Protein AF-A0A935Y513-F1 (afdb_monomer_lite)

Secondary structure (DSSP, 8-state):
-EEETTEEEE-GGGT-SS----EEEEE-GGGSPPPPTTEEE-BGGG-EEEEESTT-EEEEEEEEEEEB-GGGSPTT--GGG-EEEEEETTTTEEEEPEEEEEETTTTEEEEEEEE-SEEEEEEE-------------------PPPPTTTT--PPPPPEE-TTS-EEEEEE--PPPPGGG-----EEEEETT--EETTEESEE----EEEE--TT------SSB----EEETTEEEEEE--SSS---EE-TT-EEETTEEE-PPPBPPPSEEEEEESS-SS--EEEEE-SSTTS-EEEEE-TTS-EEEESTT--TTSTTEEEETTEEEEEEEEEEE-TTS-EEEEEEEEEE--SGGGTT-EEEEEEEEEEE-------

Sequence (378 aa):
MIEYAGVRLQDPENAVIEDLEVNIAAIQGSEIAPMNMGMMNVTTKKMAYRFQPDGTHFNKEVVIRIPYDPTLIPKGFKESEVQSFYFDLMAKEWRMVQIDSIDQANNLVIARTNHFTDYINGIIQVPEAPEITAYVPTMMKDIKAADPMAGVNMMAPPQVSQKGDANLNYDFRIPKGRNGFTPPLSMQYSSDGGSGWLGLGWSIPIRTITLDTRWGAPVFSADKETEIYTLDGEQLVLKGSTANTDVPYMPNRHRENSTYNTELLGRLSGITEFNTRKLGNFSSITRFGDSPTNYSWLVIETNGTKHIFGEGGNSNDPDVLGSSKGISTWALSRSLDVYGNTIDYTYELVNDTVGNFAGGKNLYISSIAIIVVTTMLM

Foldseek 3Di:
DDDDPRKDKPDVVVFDPDDDDKDKDKADDPRDQDADPQKDFQFVVSIKIFIPPAWDFTPFKIKMKTAGHPVSDDPPDDLQQKFKWFQDPVVSYTDTFAWPDADPVRRITIGIDGGTGIMTIIHRDDPPPPDPPPPPPPDPPDPDDDDPCVPVQDKDAWDADPVGKTKTKGFDPDDQFPPRPDDRWIKMFIPPADQDPVGGRIDTDFWKKFWDCPPHDFPFDLFFDRTWIDTSNFTKWWQDDDDDDSWTDDQCWTADPNDIDNDTDTFDAAKTWIDGPDDDFPWTKIWGGGGQQQIKIWIQTPQRKIWIWQVRRGQPGLQFPHDPSHTGMTTTAWIAHPQGKMKGWGWHWDADCDDPRHRPIDIGTDDIDTGDDDPPPD

pLDDT: mean 84.21, std 13.16, range [35.5, 98.19]

Structure (mmCIF, N/CA/C/O backbone):
data_AF-A0A935Y513-F1
#
_entry.id   AF-A0A935Y513-F1
#
loop_
_atom_site.group_PDB
_atom_site.id
_atom_site.type_symbol
_atom_site.label_atom_id
_atom_site.label_alt_id
_atom_site.label_comp_id
_atom_site.label_asym_id
_atom_site.label_entity_id
_atom_site.label_seq_id
_atom_site.pdbx_PDB_ins_code
_atom_site.Cartn_x
_atom_site.Cartn_y
_atom_site.Cartn_z
_atom_site.occupancy
_atom_site.B_iso_or_equiv
_atom_site.auth_seq_id
_atom_site.auth_comp_id
_atom_site.auth_asym_id
_atom_site.auth_atom_id
_atom_site.pdbx_PDB_model_num
ATOM 1 N N . MET A 1 1 ? -41.991 24.465 61.239 1.00 64.94 1 MET A N 1
ATOM 2 C CA . MET A 1 1 ? -41.074 23.481 60.610 1.00 64.94 1 MET A CA 1
ATOM 3 C C . MET A 1 1 ? -41.923 22.476 59.855 1.00 64.94 1 MET A C 1
ATOM 5 O O . MET A 1 1 ? -42.860 21.958 60.447 1.00 64.94 1 MET A O 1
ATOM 9 N N . ILE A 1 2 ? -41.630 22.245 58.576 1.00 76.88 2 ILE A N 1
ATOM 10 C CA . ILE A 1 2 ? -42.359 21.296 57.718 1.00 76.88 2 ILE A CA 1
ATOM 11 C C . ILE A 1 2 ? -41.440 20.099 57.470 1.00 76.88 2 ILE A C 1
ATOM 13 O O . ILE A 1 2 ? -40.270 20.296 57.143 1.00 76.88 2 ILE A O 1
ATOM 17 N N . GLU A 1 3 ? -41.936 18.875 57.660 1.00 81.69 3 GLU A N 1
ATOM 18 C CA . GLU A 1 3 ? -41.156 17.642 57.503 1.00 81.69 3 GLU A CA 1
ATOM 19 C C . GLU A 1 3 ? -41.910 16.620 56.646 1.00 81.69 3 GLU A C 1
ATOM 21 O O . GLU A 1 3 ? -43.078 16.327 56.897 1.00 81.69 3 GLU A O 1
ATOM 26 N N . TYR A 1 4 ? -41.226 16.055 55.649 1.00 80.38 4 TYR A N 1
ATOM 27 C CA . TYR A 1 4 ? -41.751 14.984 54.804 1.00 80.38 4 TYR A CA 1
ATOM 28 C C . TYR A 1 4 ? -40.635 14.012 54.418 1.00 80.38 4 TYR A C 1
ATOM 30 O O . TYR A 1 4 ? -39.612 14.412 53.868 1.00 80.38 4 TYR A O 1
ATOM 38 N N . ALA A 1 5 ? -40.823 12.720 54.707 1.00 74.69 5 ALA A N 1
ATOM 39 C CA . ALA A 1 5 ? -39.887 11.646 54.352 1.00 74.69 5 ALA A CA 1
ATOM 40 C C . ALA A 1 5 ? -38.407 11.929 54.720 1.00 74.69 5 ALA A C 1
ATOM 42 O O . ALA A 1 5 ? -37.499 11.568 53.970 1.00 74.69 5 ALA A O 1
ATOM 43 N N . GLY A 1 6 ? -38.175 12.572 55.873 1.00 75.81 6 GLY A N 1
ATOM 44 C CA . GLY A 1 6 ? -36.846 12.931 56.389 1.00 75.81 6 GLY A CA 1
ATOM 45 C C . GLY A 1 6 ? -36.284 14.260 55.872 1.00 75.81 6 GLY A C 1
ATOM 46 O O . GLY A 1 6 ? -35.268 14.724 56.385 1.00 75.81 6 GLY A O 1
ATOM 47 N N . VAL A 1 7 ? -36.945 14.898 54.901 1.00 83.69 7 VAL A N 1
ATOM 48 C CA . VAL A 1 7 ? -36.630 16.263 54.463 1.00 83.69 7 VAL A CA 1
ATOM 49 C C . VAL A 1 7 ? -37.292 17.261 55.389 1.00 83.69 7 VAL A C 1
ATOM 51 O O . VAL A 1 7 ? -38.472 17.114 55.705 1.00 83.69 7 VAL A O 1
ATOM 54 N N . ARG A 1 8 ? -36.550 18.289 55.802 1.00 86.38 8 ARG A N 1
ATOM 55 C CA . ARG A 1 8 ? -37.057 19.338 56.693 1.00 86.38 8 ARG A CA 1
ATOM 56 C C . ARG A 1 8 ? -36.865 20.712 56.084 1.00 86.38 8 ARG A C 1
ATOM 58 O O . ARG A 1 8 ? -35.774 21.029 55.621 1.00 86.38 8 ARG A O 1
ATOM 65 N N . LEU A 1 9 ? -37.901 21.534 56.171 1.00 83.94 9 LEU A N 1
ATOM 66 C CA . LEU A 1 9 ? -37.862 22.962 55.894 1.00 83.94 9 LEU A CA 1
ATOM 67 C C . LEU A 1 9 ? -38.040 23.730 57.206 1.00 83.94 9 LEU A C 1
ATOM 69 O O . LEU A 1 9 ? -39.040 23.564 57.920 1.00 83.94 9 LEU A O 1
ATOM 73 N N . GLN A 1 10 ? -37.058 24.565 57.529 1.00 82.31 10 GLN A N 1
ATOM 74 C CA . GLN A 1 10 ? -37.033 25.358 58.749 1.00 82.31 10 GLN A CA 1
ATOM 75 C C . GLN A 1 10 ? -37.328 26.838 58.453 1.00 82.31 10 GLN A 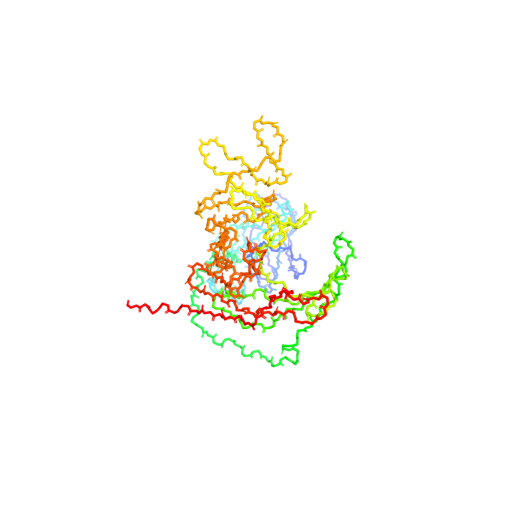C 1
ATOM 77 O O . GLN A 1 10 ? -36.801 27.407 57.502 1.00 82.31 10 GLN A O 1
ATOM 82 N N . ASP A 1 11 ? -38.177 27.427 59.301 1.00 67.12 11 ASP A N 1
ATOM 83 C CA . ASP A 1 11 ? -38.560 28.846 59.349 1.00 67.12 11 ASP A CA 1
ATOM 84 C C . ASP A 1 11 ? -39.092 29.492 58.045 1.00 67.12 11 ASP A C 1
ATOM 86 O O . ASP A 1 11 ? -38.713 30.624 57.740 1.00 67.12 11 ASP A O 1
ATOM 90 N N . PRO A 1 12 ? -40.018 28.854 57.289 1.00 61.88 12 PRO A N 1
ATOM 91 C CA . PRO A 1 12 ? -40.575 29.473 56.082 1.00 61.88 12 PRO A CA 1
ATOM 92 C C . PRO A 1 12 ? -41.419 30.725 56.376 1.00 61.88 12 PRO A C 1
ATOM 94 O O . PRO A 1 12 ? -41.413 31.663 55.589 1.00 61.88 12 PRO A O 1
ATOM 97 N N . GLU A 1 13 ? -42.092 30.790 57.530 1.00 61.12 13 GLU A N 1
ATOM 98 C CA . GLU A 1 13 ? -43.036 31.864 57.900 1.00 61.12 13 GLU A CA 1
ATOM 99 C C . GLU A 1 13 ? -42.401 33.265 57.941 1.00 61.12 13 GLU A C 1
ATOM 101 O O . GLU A 1 13 ? -43.071 34.261 57.700 1.00 61.12 13 GLU A O 1
ATOM 106 N N . ASN A 1 14 ? -41.092 33.359 58.198 1.00 63.31 14 ASN A N 1
ATOM 107 C CA . ASN A 1 14 ? -40.369 34.636 58.244 1.00 63.31 14 ASN A CA 1
ATOM 108 C C . ASN A 1 14 ? -39.794 35.070 56.883 1.00 63.31 14 ASN A C 1
ATOM 110 O O . ASN A 1 14 ? -39.180 36.142 56.796 1.00 63.31 14 ASN A O 1
ATOM 114 N N . ALA A 1 15 ? -39.931 34.224 55.859 1.00 61.72 15 ALA A N 1
ATOM 115 C CA . ALA A 1 15 ? -39.321 34.375 54.542 1.00 61.72 15 ALA A CA 1
ATOM 116 C C . ALA A 1 15 ? -40.336 34.720 53.433 1.00 61.72 15 ALA A C 1
ATOM 118 O O . ALA A 1 15 ? -39.929 35.238 52.388 1.00 61.72 15 ALA A O 1
ATOM 119 N N . VAL A 1 16 ? -41.634 34.490 53.672 1.00 62.59 16 VAL A N 1
ATOM 120 C CA . VAL A 1 16 ? -42.738 34.801 52.746 1.00 62.59 16 VAL A CA 1
ATOM 121 C C . VAL A 1 16 ? -43.490 36.060 53.196 1.00 62.59 16 VAL A C 1
ATOM 123 O O . VAL A 1 16 ? -43.588 36.336 54.387 1.00 62.59 16 VAL A O 1
ATOM 126 N N . ILE A 1 17 ? -43.983 36.854 52.240 1.00 60.47 17 ILE A N 1
ATOM 127 C CA . ILE A 1 17 ? -44.703 38.121 52.491 1.00 60.47 17 ILE A CA 1
ATOM 128 C C . ILE A 1 17 ? -46.232 37.906 52.547 1.00 60.47 17 ILE A C 1
ATOM 130 O O . ILE A 1 17 ? -46.952 38.753 53.068 1.00 60.47 17 ILE A O 1
ATOM 134 N N . GLU A 1 18 ? -46.722 36.767 52.048 1.00 67.62 18 GLU A N 1
ATOM 135 C CA . GLU A 1 18 ? -48.141 36.399 51.953 1.00 67.62 18 GLU A CA 1
ATOM 136 C C . GLU A 1 18 ? -48.368 34.978 52.499 1.00 67.62 18 GLU A C 1
ATOM 138 O O . GLU A 1 18 ? -47.426 34.180 52.555 1.00 67.62 18 GLU A O 1
ATOM 143 N N . ASP A 1 19 ? -49.609 34.660 52.887 1.00 68.31 19 ASP A N 1
ATOM 144 C CA . ASP A 1 19 ? -50.001 33.321 53.346 1.00 68.31 19 ASP A CA 1
ATOM 145 C C . ASP A 1 19 ? -49.788 32.296 52.219 1.00 68.31 19 ASP A C 1
ATOM 147 O O . ASP A 1 19 ? -50.480 32.313 51.200 1.00 68.31 19 ASP A O 1
ATOM 151 N N . LEU A 1 20 ? -48.819 31.396 52.405 1.00 71.75 20 LEU A N 1
ATOM 152 C CA . LEU A 1 20 ? -48.417 30.402 51.412 1.00 71.75 20 LEU A CA 1
ATOM 153 C C . LEU A 1 20 ? -48.542 28.989 51.983 1.00 71.75 20 LEU A C 1
ATOM 155 O O . LEU A 1 20 ? -47.894 28.650 52.975 1.00 71.75 20 LEU A O 1
ATOM 159 N N . GLU A 1 21 ? -49.339 28.144 51.331 1.00 75.88 21 GLU A N 1
ATOM 160 C CA . GLU A 1 21 ? -49.402 26.718 51.652 1.00 75.88 21 GLU A CA 1
ATOM 161 C C . GLU A 1 21 ? -48.184 26.006 51.052 1.00 75.88 21 GLU A C 1
ATOM 163 O O . GLU A 1 21 ? -48.045 25.890 49.834 1.00 75.88 21 GLU A O 1
ATOM 168 N N . VAL A 1 22 ? -47.276 25.555 51.918 1.00 80.06 22 VAL A N 1
ATOM 169 C CA . VAL A 1 22 ? -46.023 24.911 51.511 1.00 80.06 22 VAL A CA 1
ATOM 170 C C . VAL A 1 22 ? -46.153 23.396 51.596 1.00 80.06 22 VAL A C 1
ATOM 172 O O . VAL A 1 22 ? -46.496 22.854 52.648 1.00 80.06 22 VAL A O 1
ATOM 175 N N . ASN A 1 23 ? -45.807 22.705 50.509 1.00 82.62 23 ASN A N 1
ATOM 176 C CA . ASN A 1 23 ? -45.829 21.245 50.433 1.00 82.62 23 ASN A CA 1
ATOM 177 C C . ASN A 1 23 ? -44.484 20.686 49.942 1.00 82.62 23 ASN A C 1
ATOM 179 O O . ASN A 1 23 ? -43.785 21.327 49.159 1.00 82.62 23 ASN A O 1
ATOM 183 N N . ILE A 1 24 ? -44.127 19.481 50.393 1.00 85.44 24 ILE A N 1
ATOM 184 C CA . ILE A 1 24 ? -42.924 18.757 49.967 1.00 85.44 24 ILE A CA 1
ATOM 185 C C . ILE A 1 24 ? -43.362 17.424 49.360 1.00 85.44 24 ILE A C 1
ATOM 187 O O . ILE A 1 24 ? -43.974 16.601 50.037 1.00 85.44 24 ILE A O 1
ATOM 191 N N . ALA A 1 25 ? -43.011 17.187 48.098 1.00 87.00 25 ALA A N 1
ATOM 192 C CA . ALA A 1 25 ? -43.294 15.940 47.392 1.00 87.00 25 ALA A CA 1
ATOM 193 C C . ALA A 1 25 ? -41.998 15.185 47.064 1.00 87.00 25 ALA A C 1
ATOM 195 O O . ALA A 1 25 ? -40.988 15.790 46.713 1.00 87.00 25 ALA A O 1
ATOM 196 N N . ALA A 1 26 ? -42.021 13.853 47.159 1.00 87.38 26 ALA A N 1
ATOM 197 C CA . ALA A 1 26 ? -40.907 13.008 46.725 1.00 87.38 26 ALA A CA 1
ATOM 198 C C . ALA A 1 26 ? -41.109 12.568 45.270 1.00 87.38 26 ALA A C 1
ATOM 200 O O . ALA A 1 26 ? -42.164 12.041 44.925 1.00 87.38 26 ALA A O 1
ATOM 201 N N . ILE A 1 27 ? -40.073 12.737 44.456 1.00 88.06 27 ILE A N 1
ATOM 202 C CA . ILE A 1 27 ? -40.011 12.397 43.033 1.00 88.06 27 ILE A CA 1
ATOM 203 C C . ILE A 1 27 ? -39.094 11.186 42.859 1.00 88.06 27 ILE A C 1
ATOM 205 O O . ILE A 1 27 ? -38.021 11.116 43.466 1.00 88.06 27 ILE A O 1
ATOM 209 N N . GLN A 1 28 ? -39.501 10.223 42.030 1.00 85.25 28 GLN A N 1
ATOM 210 C CA . GLN A 1 28 ? -38.769 8.969 41.839 1.00 85.25 28 GLN A CA 1
ATOM 211 C C . GLN A 1 28 ? -38.579 8.625 40.360 1.00 85.25 28 GLN A C 1
ATOM 213 O O . GLN A 1 28 ? -39.393 8.966 39.505 1.00 85.25 28 GLN A O 1
ATOM 218 N N . GLY A 1 29 ? -37.516 7.873 40.068 1.00 80.00 29 GLY A N 1
ATOM 219 C CA . GLY A 1 29 ? -37.320 7.246 38.761 1.00 80.00 29 GLY A CA 1
ATOM 220 C C . GLY A 1 29 ? -37.289 8.248 37.604 1.00 80.00 29 GLY A C 1
ATOM 221 O O . GLY A 1 29 ? -36.503 9.191 37.616 1.00 80.00 29 GLY A O 1
ATOM 222 N N . SER A 1 30 ? -38.133 8.019 36.595 1.00 78.31 30 SER A N 1
ATOM 223 C CA . SER A 1 30 ? -38.188 8.799 35.350 1.00 78.31 30 SER A CA 1
ATOM 224 C C . SER A 1 30 ? -38.732 10.221 35.502 1.00 78.31 30 SER A C 1
ATOM 226 O O . SER A 1 30 ? -38.676 10.984 34.544 1.00 78.31 30 SER A O 1
ATOM 228 N N . GLU A 1 31 ? -39.280 10.575 36.666 1.00 83.06 31 GLU A N 1
ATOM 229 C CA . GLU A 1 31 ? -39.779 11.927 36.940 1.00 83.06 31 GLU A CA 1
ATOM 230 C C . GLU A 1 31 ? -38.668 12.883 37.406 1.00 83.06 31 GLU A C 1
ATOM 232 O O . GLU A 1 31 ? -38.861 14.098 37.410 1.00 83.06 31 GLU A O 1
ATOM 237 N N . ILE A 1 32 ? -37.496 12.354 37.778 1.00 86.81 32 ILE A N 1
ATOM 238 C CA . ILE A 1 32 ? -36.325 13.161 38.132 1.00 86.81 32 ILE A CA 1
ATOM 239 C C . ILE A 1 32 ? -35.699 13.703 36.844 1.00 86.81 32 ILE A C 1
ATOM 241 O O . ILE A 1 32 ? -35.407 12.943 35.918 1.00 86.81 32 ILE A O 1
ATOM 245 N N . ALA A 1 33 ? -35.456 15.015 36.791 1.00 86.31 33 ALA A N 1
ATOM 246 C CA . ALA A 1 33 ? -34.802 15.637 35.647 1.00 86.31 33 ALA A CA 1
ATOM 247 C C . ALA A 1 33 ? -33.407 15.023 35.379 1.00 86.31 33 ALA A C 1
ATOM 249 O O . ALA A 1 33 ? -32.693 14.699 36.337 1.00 86.31 33 ALA A O 1
ATOM 250 N N . PRO A 1 34 ? -32.981 14.882 34.105 1.00 86.56 34 PRO A N 1
ATOM 251 C CA . PRO A 1 34 ? -31.678 14.315 33.760 1.00 86.56 34 PRO A CA 1
ATOM 252 C C . PRO A 1 34 ? -30.528 14.983 34.524 1.00 86.56 34 PRO A C 1
ATOM 254 O O . PRO A 1 34 ? -30.456 16.207 34.605 1.00 86.56 34 PRO A O 1
ATOM 257 N N . MET A 1 35 ? -29.637 14.176 35.099 1.00 85.69 35 MET A N 1
ATOM 258 C CA . MET A 1 35 ? -28.492 14.670 35.870 1.00 85.69 35 MET A CA 1
ATOM 259 C C . MET A 1 35 ? -27.398 15.210 34.945 1.00 85.69 35 MET A C 1
ATOM 261 O O . MET A 1 35 ? -27.226 14.723 33.824 1.00 85.69 35 MET A O 1
ATOM 265 N N . ASN A 1 36 ? -26.627 16.185 35.430 1.00 82.38 36 ASN A N 1
ATOM 266 C CA . ASN A 1 36 ? -25.473 16.706 34.699 1.00 82.38 36 ASN A CA 1
ATOM 267 C C . ASN A 1 36 ? -24.405 15.609 34.513 1.00 82.38 36 ASN A C 1
ATOM 269 O O . ASN A 1 36 ? -24.317 14.657 35.292 1.00 82.38 36 ASN A O 1
ATOM 273 N N . MET A 1 37 ? -23.559 15.741 33.488 1.00 77.50 37 MET A N 1
ATOM 274 C CA . MET A 1 37 ? -22.495 14.769 33.214 1.00 77.50 37 MET A CA 1
ATOM 275 C C . MET A 1 37 ? -21.549 14.631 34.419 1.00 77.50 37 MET A C 1
ATOM 277 O O . MET A 1 37 ? -21.062 15.628 34.944 1.00 77.50 37 MET A O 1
ATOM 281 N N . GLY A 1 38 ? -21.303 13.393 34.861 1.00 80.81 38 GLY A N 1
ATOM 282 C CA . GLY A 1 38 ? -20.466 13.100 36.033 1.00 80.81 38 GLY A CA 1
ATOM 283 C C . GLY A 1 38 ? -21.170 13.268 37.385 1.00 80.81 38 GLY A C 1
ATOM 284 O O . GLY A 1 38 ? -20.582 12.956 38.415 1.00 80.81 38 GLY A O 1
ATOM 285 N N . MET A 1 39 ? -22.427 13.716 37.415 1.00 87.31 39 MET A N 1
ATOM 286 C CA . MET A 1 39 ? -23.196 13.843 38.649 1.00 87.31 39 MET A CA 1
ATOM 287 C C . MET A 1 39 ? -23.876 12.518 39.019 1.00 87.31 39 MET A C 1
ATOM 289 O O . MET A 1 39 ? -24.580 11.919 38.207 1.00 87.31 39 MET A O 1
ATOM 293 N N . MET A 1 40 ? -23.715 12.081 40.268 1.00 87.38 40 MET A N 1
ATOM 294 C CA . MET A 1 40 ? -24.418 10.923 40.829 1.00 87.38 40 MET A CA 1
ATOM 295 C C . MET A 1 40 ? -25.322 11.336 41.986 1.00 87.38 40 MET A C 1
ATOM 297 O O . MET A 1 40 ? -24.852 11.961 42.932 1.00 87.38 40 MET A O 1
ATOM 301 N N . ASN A 1 41 ? -26.603 10.957 41.934 1.00 90.38 41 ASN A N 1
ATOM 302 C CA . ASN A 1 41 ? -27.563 11.197 43.015 1.00 90.38 41 ASN A CA 1
ATOM 303 C C . ASN A 1 41 ? -27.343 10.220 44.181 1.00 90.38 41 ASN A C 1
ATOM 305 O O . ASN A 1 41 ? -27.486 9.004 44.022 1.00 90.38 41 ASN A O 1
ATOM 309 N N . VAL A 1 42 ? -27.044 10.785 45.349 1.00 91.56 42 VAL A N 1
ATOM 310 C CA . VAL A 1 42 ? -26.830 10.081 46.623 1.00 91.56 42 VAL A CA 1
ATOM 311 C C . VAL A 1 42 ? -27.926 10.388 47.649 1.00 91.56 42 VAL A C 1
ATOM 313 O O . VAL A 1 42 ? -27.817 10.012 48.812 1.00 91.56 42 VAL A O 1
ATOM 316 N N . THR A 1 43 ? -28.999 11.068 47.242 1.00 91.12 43 THR A N 1
ATOM 317 C CA . THR A 1 43 ? -30.200 11.276 48.065 1.00 91.12 43 THR A CA 1
ATOM 318 C C . THR A 1 43 ? -30.773 9.931 48.504 1.00 91.12 43 THR A C 1
ATOM 320 O O . THR A 1 43 ? -30.753 8.958 47.743 1.00 91.12 43 THR A O 1
ATOM 323 N N . THR A 1 44 ? -31.319 9.864 49.719 1.00 87.56 44 THR A N 1
ATOM 324 C CA . THR A 1 44 ? -31.919 8.630 50.250 1.00 87.56 44 THR A CA 1
ATOM 325 C C . THR A 1 44 ? -32.934 8.033 49.270 1.00 87.56 44 THR A C 1
ATOM 327 O O . THR A 1 44 ? -33.788 8.737 48.731 1.00 87.56 44 THR A O 1
ATOM 330 N N . LYS A 1 45 ? -32.822 6.720 49.008 1.00 82.44 45 LYS A N 1
ATOM 331 C CA . LYS A 1 45 ? -33.622 5.977 48.009 1.00 82.44 45 LYS A CA 1
ATOM 332 C C . LYS A 1 45 ? -33.514 6.500 46.560 1.00 82.44 45 LYS A C 1
ATOM 334 O O . LYS A 1 45 ? -34.373 6.179 45.742 1.00 82.44 45 LYS A O 1
ATOM 339 N N . LYS A 1 46 ? -32.472 7.275 46.225 1.00 82.38 46 LYS A N 1
ATOM 340 C CA . LYS A 1 46 ? -32.265 7.913 44.906 1.00 82.38 46 LYS A CA 1
ATOM 341 C C . LYS A 1 46 ? -33.432 8.803 44.458 1.00 82.38 46 LYS A C 1
ATOM 343 O O . LYS A 1 46 ? -33.714 8.898 43.265 1.00 82.38 46 LYS A O 1
ATOM 348 N N . MET A 1 47 ? -34.124 9.428 45.408 1.00 87.00 47 MET A N 1
ATOM 349 C CA . MET A 1 47 ? -35.245 10.328 45.121 1.00 87.00 47 MET A CA 1
ATOM 350 C C . MET A 1 47 ? -34.763 11.756 44.838 1.00 87.00 47 MET A C 1
ATOM 352 O O . MET A 1 47 ? -33.595 12.082 45.053 1.00 87.00 47 MET A O 1
ATOM 356 N N . ALA A 1 48 ? -35.674 12.597 44.361 1.00 89.44 48 ALA A N 1
ATOM 357 C CA . ALA A 1 48 ? -35.577 14.051 44.434 1.00 89.44 48 ALA A CA 1
ATOM 358 C C . ALA A 1 48 ? -36.750 14.596 45.252 1.00 89.44 48 ALA A C 1
ATOM 360 O O . ALA A 1 48 ? -37.756 13.906 45.422 1.00 89.44 48 ALA A O 1
ATOM 361 N N . TYR A 1 49 ? -36.631 15.813 45.770 1.00 90.00 49 TYR A N 1
ATOM 362 C CA . TYR A 1 49 ? -37.689 16.429 46.568 1.00 90.00 49 TYR A CA 1
ATOM 363 C C . TYR A 1 49 ? -38.107 17.764 45.973 1.00 90.00 49 TYR A C 1
ATOM 365 O O . TYR A 1 49 ? -37.278 18.659 45.830 1.00 90.00 49 TYR A O 1
ATOM 373 N N . ARG A 1 50 ? -39.394 17.884 45.648 1.00 89.81 50 ARG A N 1
ATOM 374 C CA . ARG A 1 50 ? -40.012 19.104 45.132 1.00 89.81 50 ARG A CA 1
ATOM 375 C C . ARG A 1 50 ? -40.623 19.894 46.265 1.00 89.81 50 ARG A C 1
ATOM 377 O O . ARG A 1 50 ? -41.487 19.377 46.974 1.00 89.81 50 ARG A O 1
ATOM 384 N N . PHE A 1 51 ? -40.197 21.139 46.403 1.00 87.81 51 PHE A N 1
ATOM 385 C CA . PHE A 1 51 ? -40.818 22.098 47.305 1.00 87.81 51 PHE A CA 1
ATOM 386 C C . PHE A 1 51 ? -41.826 22.919 46.509 1.00 87.81 51 PHE A C 1
ATOM 388 O O . PHE A 1 51 ? -41.487 23.450 45.459 1.00 87.81 51 PHE A O 1
ATOM 395 N N . GLN A 1 52 ? -43.059 23.006 46.998 1.00 83.31 52 GLN A N 1
ATOM 396 C CA . GLN A 1 52 ? -44.165 23.683 46.327 1.00 83.31 52 GLN A CA 1
ATOM 397 C C . GLN A 1 52 ? -44.675 24.871 47.153 1.00 83.31 52 GLN A C 1
ATOM 399 O O . GLN A 1 52 ? -44.629 24.804 48.386 1.00 83.31 52 GLN A O 1
ATOM 404 N N . PRO A 1 53 ? -45.208 25.920 46.495 1.00 80.75 53 PRO A N 1
ATOM 405 C CA . PRO A 1 53 ? -45.384 26.044 45.043 1.00 80.75 53 PRO A CA 1
ATOM 406 C C . PRO A 1 53 ? -44.083 26.386 44.292 1.00 80.75 53 PRO A C 1
ATOM 408 O O . PRO A 1 53 ? -43.268 27.192 44.748 1.00 80.75 53 PRO A O 1
ATOM 411 N N . ASP A 1 54 ? -43.894 25.742 43.138 1.00 68.19 54 ASP A N 1
ATOM 412 C CA . ASP A 1 54 ? -42.698 25.874 42.297 1.00 68.19 54 ASP A CA 1
ATOM 413 C C . ASP A 1 54 ? -42.482 27.333 41.852 1.00 68.19 54 ASP A C 1
ATOM 415 O O . ASP A 1 54 ? -43.429 28.026 41.476 1.00 68.19 54 ASP A O 1
ATOM 419 N N . GLY A 1 55 ? -41.234 27.810 41.865 1.00 64.50 55 GLY A N 1
ATOM 420 C CA . GLY A 1 55 ? -40.888 29.171 41.429 1.00 64.50 55 GLY A CA 1
ATOM 421 C C . GLY A 1 55 ? -41.148 30.266 42.468 1.00 64.50 55 GLY A C 1
ATOM 422 O O . GLY A 1 55 ? -40.950 31.446 42.177 1.00 64.50 55 GLY A O 1
ATOM 423 N N . THR A 1 56 ? -41.552 29.902 43.688 1.00 76.62 56 THR A N 1
ATOM 424 C CA . THR A 1 56 ? -41.594 30.849 44.808 1.00 76.62 56 THR A CA 1
ATOM 425 C C . THR A 1 56 ? -40.184 31.341 45.122 1.00 76.62 56 THR A C 1
ATOM 427 O O . THR A 1 56 ? -39.283 30.521 45.284 1.00 76.62 56 THR A O 1
ATOM 430 N N . HIS A 1 57 ? -40.001 32.658 45.249 1.00 77.94 57 HIS A N 1
ATOM 431 C CA . HIS A 1 57 ? -38.756 33.282 45.701 1.00 77.94 57 HIS A CA 1
ATOM 432 C C . HIS A 1 57 ? -38.961 34.022 47.028 1.00 77.94 57 HIS A C 1
ATOM 434 O O . HIS A 1 57 ? -39.939 34.745 47.210 1.00 77.94 57 HIS A O 1
ATOM 440 N N . PHE A 1 58 ? -38.007 33.866 47.939 1.00 79.75 58 PHE A N 1
ATOM 441 C CA . PHE A 1 58 ? -37.999 34.459 49.269 1.00 79.75 58 PHE A CA 1
ATOM 442 C C . PHE A 1 58 ? -36.983 35.594 49.364 1.00 79.75 58 PHE A C 1
ATOM 444 O O . PHE A 1 58 ? -35.872 35.508 48.841 1.00 79.75 58 PHE A O 1
ATOM 451 N N . ASN A 1 59 ? -37.331 36.633 50.124 1.00 74.88 59 ASN A N 1
ATOM 452 C CA . ASN A 1 59 ? -36.404 37.726 50.442 1.00 74.88 59 ASN A CA 1
ATOM 453 C C . ASN A 1 59 ? -35.397 37.350 51.540 1.00 74.88 59 ASN A C 1
ATOM 455 O O . ASN A 1 59 ? -34.400 38.045 51.727 1.00 74.88 59 ASN A O 1
ATOM 459 N N . LYS A 1 60 ? -35.662 36.269 52.283 1.00 79.31 60 LYS A N 1
ATOM 460 C CA . LYS A 1 60 ? -34.755 35.691 53.277 1.00 79.31 60 LYS A CA 1
ATOM 461 C C . LYS A 1 60 ? -34.518 34.226 52.953 1.00 79.31 60 LYS A C 1
ATOM 463 O O . LYS A 1 60 ? -35.444 33.520 52.570 1.00 79.31 60 LYS A O 1
ATOM 468 N N . GLU A 1 61 ? -33.282 33.781 53.124 1.00 83.00 61 GLU A N 1
ATOM 469 C CA . GLU A 1 61 ? -32.930 32.378 52.934 1.00 83.00 61 GLU A CA 1
ATOM 470 C C . GLU A 1 61 ? -33.603 31.505 53.996 1.00 83.00 61 GLU A C 1
ATOM 472 O O . GLU A 1 61 ? -33.604 31.830 55.185 1.00 83.00 61 GLU A O 1
ATOM 477 N N . VAL A 1 62 ? -34.147 30.380 53.551 1.00 85.50 62 VAL A N 1
ATOM 478 C CA . VAL A 1 62 ? -34.679 29.308 54.388 1.00 85.50 62 VAL A CA 1
ATOM 479 C C . VAL A 1 62 ? -33.688 28.153 54.421 1.00 85.50 62 VAL A C 1
ATOM 481 O O . VAL A 1 62 ? -32.920 27.931 53.479 1.00 85.50 62 VAL A O 1
ATOM 484 N N . VAL A 1 63 ? -33.698 27.406 55.522 1.00 87.44 63 VAL A N 1
ATOM 485 C CA . VAL A 1 63 ? -32.821 26.247 55.694 1.00 87.44 63 VAL A CA 1
ATOM 486 C C . VAL A 1 63 ? -33.586 24.985 55.317 1.00 87.44 63 VAL A C 1
ATOM 488 O O . VAL A 1 63 ? -34.625 24.678 55.909 1.00 87.44 63 VAL A O 1
ATOM 491 N N . ILE A 1 64 ? -33.039 24.234 54.366 1.00 90.12 64 ILE A N 1
ATOM 492 C CA . ILE A 1 64 ? -33.511 22.903 53.992 1.00 90.12 64 ILE A CA 1
ATOM 493 C C . ILE A 1 64 ? -32.536 21.843 54.493 1.00 90.12 64 ILE A C 1
ATOM 495 O O . ILE A 1 64 ? -31.320 22.031 54.491 1.00 90.12 64 ILE A O 1
ATOM 499 N N . ARG A 1 65 ? -33.076 20.711 54.935 1.00 92.00 65 ARG A N 1
ATOM 500 C CA . ARG A 1 65 ? -32.308 19.536 55.346 1.00 92.00 65 ARG A CA 1
ATOM 501 C C . ARG A 1 65 ? -32.741 18.370 54.482 1.00 92.00 65 ARG A C 1
ATOM 503 O O . ARG A 1 65 ? -33.916 18.017 54.522 1.00 92.00 65 ARG A O 1
ATOM 510 N N . ILE A 1 66 ? -31.823 17.796 53.713 1.00 92.00 66 ILE A N 1
ATOM 511 C CA . ILE A 1 66 ? -32.117 16.715 52.764 1.00 92.00 66 ILE A CA 1
ATOM 512 C C . ILE A 1 66 ? -31.311 15.471 53.153 1.00 92.00 66 ILE A C 1
ATOM 514 O O . ILE A 1 66 ? -30.089 15.574 53.290 1.00 92.00 66 ILE A O 1
ATOM 518 N N . PRO A 1 67 ? -31.946 14.295 53.308 1.00 92.69 67 PRO A N 1
ATOM 519 C CA . PRO A 1 67 ? -31.249 13.075 53.685 1.00 92.69 67 PRO A CA 1
ATOM 520 C C . PRO A 1 67 ? -30.446 12.489 52.518 1.00 92.69 67 PRO A C 1
ATOM 522 O O . PRO A 1 67 ? -30.940 12.364 51.393 1.00 92.69 67 PRO A O 1
ATOM 525 N N . TYR A 1 68 ? -29.212 12.072 52.789 1.00 92.44 68 TYR A N 1
ATOM 526 C CA . TYR A 1 68 ? -28.374 11.304 51.863 1.00 92.44 68 TYR A CA 1
ATOM 527 C C . TYR A 1 68 ? -28.179 9.871 52.368 1.00 92.44 68 TYR A C 1
ATOM 529 O O . TYR A 1 68 ? -28.375 9.583 53.544 1.00 92.44 68 TYR A O 1
ATOM 537 N N . ASP A 1 69 ? -27.830 8.962 51.463 1.00 91.88 69 ASP A N 1
ATOM 538 C CA . ASP A 1 69 ? -27.529 7.569 51.785 1.00 91.88 69 ASP A CA 1
ATOM 539 C C . ASP A 1 69 ? -26.022 7.317 51.612 1.00 91.88 69 ASP A C 1
ATOM 541 O O . ASP A 1 69 ? -25.530 7.339 50.477 1.00 91.88 69 ASP A O 1
ATOM 545 N N . PRO A 1 70 ? -25.276 7.058 52.703 1.00 87.94 70 PRO A N 1
ATOM 546 C CA . PRO A 1 70 ? -23.842 6.785 52.636 1.00 87.94 70 PRO A CA 1
ATOM 547 C C . PRO A 1 70 ? -23.482 5.588 51.747 1.00 87.94 70 PRO A C 1
ATOM 549 O O . PRO A 1 70 ? -22.389 5.543 51.188 1.00 87.94 70 PRO A O 1
ATOM 552 N N . THR A 1 71 ? -24.392 4.624 51.562 1.00 87.88 71 THR A N 1
ATOM 553 C CA . THR A 1 71 ? -24.145 3.445 50.712 1.00 87.88 71 THR A CA 1
ATOM 554 C C . THR A 1 71 ? -24.159 3.768 49.218 1.00 87.88 71 THR A C 1
ATOM 556 O O . THR A 1 71 ? -23.641 2.991 48.414 1.00 87.88 71 THR A O 1
ATOM 559 N N . LEU A 1 72 ? -24.730 4.917 48.839 1.00 87.75 72 LEU A N 1
ATOM 560 C CA . LEU A 1 72 ? -24.763 5.408 47.463 1.00 87.75 72 LEU A CA 1
ATOM 561 C C . LEU A 1 72 ? -23.535 6.251 47.104 1.00 87.75 72 LEU A C 1
ATOM 563 O O . LEU A 1 72 ? -23.357 6.581 45.931 1.00 87.75 72 LEU A O 1
ATOM 567 N N . ILE A 1 73 ? -22.690 6.587 48.083 1.00 86.31 73 ILE A N 1
ATOM 568 C CA . ILE A 1 73 ? -21.458 7.338 47.856 1.00 86.31 73 ILE A CA 1
ATOM 569 C C . ILE A 1 73 ? -20.449 6.434 47.125 1.00 86.31 73 ILE A C 1
ATOM 571 O O . ILE A 1 73 ? -20.125 5.345 47.610 1.00 86.31 73 ILE A O 1
ATOM 575 N N . PRO A 1 74 ? -19.941 6.844 45.949 1.00 83.31 74 PRO A N 1
ATOM 576 C CA . PRO A 1 74 ? -18.987 6.047 45.188 1.00 83.31 74 PRO A CA 1
ATOM 577 C C . PRO A 1 74 ? -17.671 5.840 45.946 1.00 83.31 74 PRO A C 1
ATOM 579 O O . PRO A 1 74 ? -17.211 6.708 46.689 1.00 83.31 74 PRO A O 1
ATOM 582 N N . LYS A 1 75 ? -17.012 4.698 45.707 1.00 77.38 75 LYS A N 1
ATOM 583 C CA . LYS A 1 75 ? -15.683 4.421 46.273 1.00 77.38 75 LYS A CA 1
ATOM 5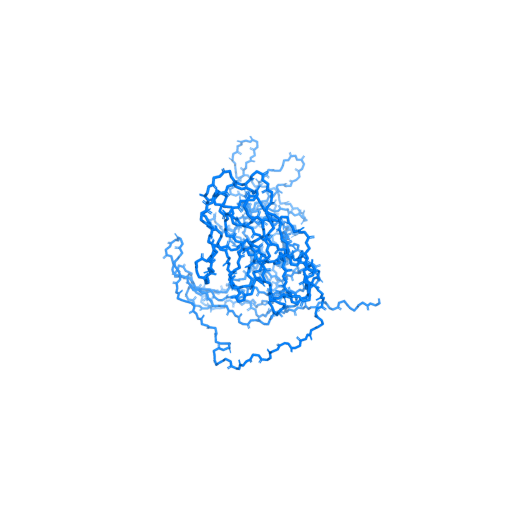84 C C . LYS A 1 75 ? -14.691 5.495 45.815 1.00 77.38 75 LYS A C 1
ATOM 586 O O . LYS A 1 75 ? -14.550 5.708 44.617 1.00 77.38 75 LYS A O 1
ATOM 591 N N . GLY A 1 76 ? -14.004 6.122 46.766 1.00 79.56 76 GLY A N 1
ATOM 592 C CA . GLY A 1 76 ? -13.059 7.217 46.514 1.00 79.56 76 GLY A CA 1
ATOM 593 C C . GLY A 1 76 ? -13.538 8.573 47.031 1.00 79.56 76 GLY A C 1
ATOM 594 O O . GLY A 1 76 ? -12.700 9.431 47.282 1.00 79.56 76 GLY A O 1
ATOM 595 N N . PHE A 1 77 ? -14.842 8.727 47.287 1.00 82.62 77 PHE A N 1
ATOM 596 C CA . PHE A 1 77 ? -15.418 9.954 47.833 1.00 82.62 77 PHE A CA 1
ATOM 597 C C . PHE A 1 77 ? -15.741 9.827 49.322 1.00 82.62 77 PHE A C 1
ATOM 599 O O . PHE A 1 77 ? -16.054 8.744 49.825 1.00 82.62 77 PHE A O 1
ATOM 606 N N . LYS A 1 78 ? -15.662 10.948 50.039 1.00 87.00 78 LYS A N 1
ATOM 607 C CA . LYS A 1 78 ? -16.024 11.060 51.458 1.00 87.00 78 LYS A CA 1
ATOM 608 C C . LYS A 1 78 ? -17.414 11.667 51.611 1.00 87.00 78 LYS A C 1
ATOM 610 O O . LYS A 1 78 ? -17.857 12.455 50.785 1.00 87.00 78 LYS A O 1
ATOM 615 N N . GLU A 1 79 ? -18.069 11.399 52.737 1.00 85.12 79 GLU A N 1
ATOM 616 C CA . GLU A 1 79 ? -19.356 12.031 53.075 1.00 85.12 79 GLU A CA 1
ATOM 617 C C . GLU A 1 79 ? -19.287 13.564 53.117 1.00 85.12 79 GLU A C 1
ATOM 619 O O . GLU A 1 79 ? -20.262 14.235 52.806 1.00 85.12 79 GLU A O 1
ATOM 624 N N . SER A 1 80 ? -18.119 14.133 53.434 1.00 84.81 80 SER A N 1
ATOM 625 C CA . SER A 1 80 ? -17.885 15.583 53.391 1.00 84.81 80 SER A CA 1
ATOM 626 C C . SER A 1 80 ? -17.922 16.185 51.980 1.00 84.81 80 SER A C 1
ATOM 628 O O . SER A 1 80 ? -17.921 17.404 51.845 1.00 84.81 80 SER A O 1
ATOM 630 N N . GLU A 1 81 ? -17.894 15.357 50.935 1.00 85.38 81 GLU A N 1
ATOM 631 C CA . GLU A 1 81 ? -17.885 15.782 49.530 1.00 85.38 81 GLU A CA 1
ATOM 632 C C . GLU A 1 81 ? -19.278 15.733 48.891 1.00 85.38 81 GLU A C 1
ATOM 634 O O . GLU A 1 81 ? -19.435 16.118 47.732 1.00 85.38 81 GLU A O 1
ATOM 639 N N . VAL A 1 82 ? -20.301 15.296 49.635 1.00 90.69 82 VAL A N 1
ATOM 640 C CA . VAL A 1 82 ? -21.692 15.353 49.181 1.00 90.69 82 VAL A CA 1
ATOM 641 C C . VAL A 1 82 ? -22.104 16.812 49.020 1.00 90.69 82 VAL A C 1
ATOM 643 O O . VAL A 1 82 ? -21.961 17.618 49.937 1.00 90.69 82 VAL A O 1
ATOM 646 N N . GLN A 1 83 ? -22.639 17.144 47.850 1.00 90.62 83 GLN A N 1
ATOM 647 C CA . GLN A 1 83 ? -23.178 18.461 47.551 1.00 90.62 83 GLN A CA 1
ATOM 648 C C . GLN A 1 83 ? -24.704 18.403 47.400 1.00 90.62 83 GLN A C 1
ATOM 650 O O . GLN A 1 83 ? -25.256 17.351 47.085 1.00 90.62 83 GLN A O 1
ATOM 655 N N . SER A 1 84 ? -25.398 19.524 47.590 1.00 92.19 84 SER A N 1
ATOM 656 C CA . SER A 1 84 ? -26.820 19.655 47.262 1.00 92.19 84 SER A CA 1
ATOM 657 C C . SER A 1 84 ? -26.982 20.464 45.978 1.00 92.19 84 SER A C 1
ATOM 659 O O . SER A 1 84 ? -26.229 21.404 45.712 1.00 92.19 84 SER A O 1
ATOM 661 N N . PHE A 1 85 ? -28.001 20.128 45.197 1.00 92.44 85 PHE A N 1
ATOM 662 C CA . PHE A 1 85 ? -28.317 20.758 43.924 1.00 92.44 85 PHE A CA 1
ATOM 663 C C . PHE A 1 85 ? -29.800 21.073 43.850 1.00 92.44 85 PHE A C 1
ATOM 665 O O . PHE A 1 85 ? -30.611 20.309 44.370 1.00 92.44 85 PHE A O 1
ATOM 672 N N . TYR A 1 86 ? -30.131 22.163 43.170 1.00 91.62 86 TYR A N 1
ATOM 673 C CA . TYR A 1 86 ? -31.487 22.531 42.792 1.00 91.62 86 TYR A CA 1
ATOM 674 C C . TYR A 1 86 ? -31.633 22.482 41.268 1.00 91.62 86 TYR A C 1
ATOM 676 O O . TYR A 1 86 ? -30.650 22.675 40.545 1.00 91.62 86 TYR A O 1
ATOM 684 N N . PHE A 1 87 ? -32.830 22.204 40.762 1.00 89.38 87 PHE A N 1
ATOM 685 C CA . PHE A 1 87 ? -33.082 22.186 39.323 1.00 89.38 87 PHE A CA 1
ATOM 686 C C . PHE A 1 87 ? -33.500 23.575 38.824 1.00 89.38 87 PHE A C 1
ATOM 688 O O . PHE A 1 87 ? -34.558 24.088 39.189 1.00 89.38 87 PHE A O 1
ATOM 695 N N . ASP A 1 88 ? -32.678 24.183 37.966 1.00 87.12 88 ASP A N 1
ATOM 696 C CA . ASP A 1 88 ? -32.982 25.467 37.336 1.00 87.12 88 ASP A CA 1
ATOM 697 C C . ASP A 1 88 ? -33.943 25.245 36.159 1.00 87.12 88 ASP A C 1
ATOM 699 O O . ASP A 1 88 ? -33.569 24.696 35.121 1.00 87.12 88 ASP A O 1
ATOM 703 N N . LEU A 1 89 ? -35.197 25.681 36.308 1.00 82.25 89 LEU A N 1
ATOM 704 C CA . LEU A 1 89 ? -36.246 25.494 35.299 1.00 82.25 89 LEU A CA 1
ATOM 705 C C . LEU A 1 89 ? -36.001 26.286 34.002 1.00 82.25 89 LEU A C 1
ATOM 707 O O . LEU A 1 89 ? -36.503 25.883 32.949 1.00 82.25 89 LEU A O 1
ATOM 711 N N . MET A 1 90 ? -35.246 27.391 34.048 1.00 84.00 90 MET A N 1
ATOM 712 C CA . MET A 1 90 ? -34.934 28.191 32.858 1.00 84.00 90 MET A CA 1
ATOM 713 C C . MET A 1 90 ? -33.776 27.577 32.070 1.00 84.00 90 MET A C 1
ATOM 715 O O . MET A 1 90 ? -33.867 27.440 30.849 1.00 84.00 90 MET A O 1
ATOM 719 N N . ALA A 1 91 ? -32.703 27.190 32.763 1.00 84.94 91 ALA A N 1
ATOM 720 C CA . ALA A 1 91 ? -31.524 26.581 32.148 1.00 84.94 91 ALA A CA 1
ATOM 721 C C . ALA A 1 91 ? -31.687 25.071 31.880 1.00 84.94 91 ALA A C 1
ATOM 723 O O . ALA A 1 91 ? -30.946 24.512 31.074 1.00 84.94 91 ALA A O 1
ATOM 724 N N . LYS A 1 92 ? -32.684 24.426 32.505 1.00 86.56 92 LYS A N 1
ATOM 725 C CA . LYS A 1 92 ? -32.953 22.978 32.458 1.00 86.56 92 LYS A CA 1
ATOM 726 C C . LYS A 1 92 ? -31.755 22.131 32.902 1.00 86.56 92 LYS A C 1
ATOM 728 O O . LYS A 1 92 ? -31.493 21.075 32.329 1.00 86.56 92 LYS A O 1
ATOM 733 N N . GLU A 1 93 ? -31.043 22.593 33.925 1.00 90.00 93 GLU A N 1
ATOM 734 C CA . GLU A 1 93 ? -29.844 21.947 34.466 1.00 90.00 93 GLU A CA 1
ATOM 735 C C . GLU A 1 93 ? -29.852 21.953 36.000 1.00 90.00 93 GLU A C 1
ATOM 737 O O . GLU A 1 93 ? -30.485 22.799 36.635 1.00 90.00 93 GLU A O 1
ATOM 742 N N . TRP A 1 94 ? -29.115 21.022 36.606 1.00 90.06 94 TRP A N 1
ATOM 743 C CA . TRP A 1 94 ? -28.899 21.017 38.052 1.00 90.06 94 TRP A CA 1
ATOM 744 C C . TRP A 1 94 ? -27.806 22.019 38.430 1.00 90.06 94 TRP A C 1
ATOM 746 O O . TRP A 1 94 ? -26.707 21.986 37.874 1.00 90.06 94 TRP A O 1
ATOM 756 N N . ARG A 1 95 ? -28.078 22.889 39.404 1.00 89.31 95 ARG A N 1
ATOM 757 C CA . ARG A 1 95 ? -27.136 23.888 39.920 1.00 89.31 95 ARG A CA 1
ATOM 758 C C . ARG A 1 95 ? -26.878 23.674 41.398 1.00 89.31 95 ARG A C 1
ATOM 760 O O . ARG A 1 95 ? -27.764 23.277 42.142 1.00 89.31 95 ARG A O 1
ATOM 767 N N . MET A 1 96 ? -25.645 23.919 41.821 1.00 87.88 96 MET A N 1
ATOM 768 C CA . MET A 1 96 ? -25.241 23.733 43.213 1.00 87.88 96 MET A CA 1
ATOM 769 C C . MET A 1 96 ? -25.954 24.751 44.112 1.00 87.88 96 MET A C 1
ATOM 771 O O . MET A 1 96 ? -25.997 25.939 43.788 1.00 87.88 96 MET A O 1
ATOM 775 N N . VAL A 1 97 ? -26.508 24.289 45.234 1.00 89.38 97 VAL A N 1
ATOM 776 C CA . VAL A 1 97 ? -27.028 25.164 46.294 1.00 89.38 97 VAL A CA 1
ATOM 777 C C . VAL A 1 97 ? -25.961 25.360 47.369 1.00 89.38 97 VAL A C 1
ATOM 779 O O . VAL A 1 97 ? -25.110 24.498 47.584 1.00 89.38 97 VAL A O 1
ATOM 782 N N . GLN A 1 98 ? -25.995 26.501 48.053 1.00 85.00 98 GLN A N 1
ATOM 783 C CA . GLN A 1 98 ? -25.073 26.782 49.143 1.00 85.00 98 GLN A CA 1
ATOM 784 C C . GLN A 1 98 ? -25.360 25.872 50.345 1.00 85.00 98 GLN A C 1
ATOM 786 O O . GLN A 1 98 ? -26.427 25.935 50.959 1.00 85.00 98 GLN A O 1
ATOM 791 N N . ILE A 1 99 ? -24.382 25.044 50.700 1.00 88.50 99 ILE A N 1
ATOM 792 C CA . ILE A 1 99 ? -24.443 24.150 51.859 1.00 88.50 99 ILE A CA 1
ATOM 793 C C . ILE A 1 99 ? -23.902 24.890 53.078 1.00 88.50 99 ILE A C 1
ATOM 795 O O . ILE A 1 99 ? -22.881 25.571 53.003 1.00 88.50 99 ILE A O 1
ATOM 799 N N . ASP A 1 100 ? -24.599 24.760 54.199 1.00 86.06 100 ASP A N 1
ATOM 800 C CA . ASP A 1 100 ? -24.152 25.260 55.495 1.00 86.06 100 ASP A CA 1
ATOM 801 C C . ASP A 1 100 ? -23.279 24.217 56.201 1.00 86.06 100 ASP A C 1
ATOM 803 O O . ASP A 1 100 ? -22.159 24.500 56.618 1.00 86.06 100 ASP A O 1
ATOM 807 N N . SER A 1 101 ? -23.774 22.980 56.309 1.00 87.81 101 SER A N 1
ATOM 808 C CA . SER A 1 101 ? -23.042 21.862 56.912 1.00 87.81 101 SER A CA 1
ATOM 809 C C . SER A 1 101 ? -23.641 20.505 56.528 1.00 87.81 101 SER A C 1
ATOM 811 O O . SER A 1 101 ? -24.761 20.418 56.023 1.00 87.81 101 SER A O 1
ATOM 813 N N . ILE A 1 102 ? -22.885 19.433 56.770 1.00 89.62 102 ILE A N 1
ATOM 814 C CA . ILE A 1 102 ? -23.330 18.047 56.596 1.00 89.62 102 ILE A CA 1
ATOM 815 C C . ILE A 1 102 ? -23.346 17.394 57.977 1.00 89.62 102 ILE A C 1
ATOM 817 O O . ILE A 1 102 ? -22.311 17.277 58.633 1.00 89.62 102 ILE A O 1
ATOM 821 N N . ASP A 1 103 ? -24.528 16.989 58.426 1.00 88.75 103 ASP A N 1
ATOM 822 C CA . ASP A 1 103 ? -24.726 16.250 59.666 1.00 88.75 103 ASP A CA 1
ATOM 823 C C . ASP A 1 103 ? -24.541 14.754 59.393 1.00 88.75 103 ASP A C 1
ATOM 825 O O . ASP A 1 103 ? -25.480 14.044 59.026 1.00 88.75 103 ASP A O 1
ATOM 829 N N . GLN A 1 104 ? -23.303 14.292 59.568 1.00 87.75 104 GLN A N 1
ATOM 830 C CA . GLN A 1 104 ? -22.901 12.898 59.359 1.00 87.75 104 GLN A CA 1
ATOM 831 C C . GLN A 1 104 ? -23.507 11.932 60.385 1.00 87.75 104 GLN A C 1
ATOM 833 O O . GLN A 1 104 ? -23.617 10.742 60.118 1.00 87.75 104 GLN A O 1
ATOM 838 N N . ALA A 1 105 ? -23.921 12.411 61.564 1.00 86.50 105 ALA A N 1
ATOM 839 C CA . ALA A 1 105 ? -24.540 11.543 62.566 1.00 86.50 105 ALA A CA 1
ATOM 840 C C . ALA A 1 105 ? -25.967 11.142 62.158 1.00 86.50 105 ALA A C 1
ATOM 842 O O . ALA A 1 105 ? -26.417 10.042 62.475 1.00 86.50 105 ALA A O 1
ATOM 843 N N . ASN A 1 106 ? -26.663 12.032 61.443 1.00 86.56 106 ASN A N 1
ATOM 844 C CA . ASN A 1 106 ? -28.043 11.836 60.997 1.00 86.56 106 ASN A CA 1
ATOM 845 C C . ASN A 1 106 ? -28.183 11.657 59.473 1.00 86.56 106 ASN A C 1
ATOM 847 O O . ASN A 1 106 ? -29.305 11.525 58.985 1.00 86.56 106 ASN A O 1
ATOM 851 N N . ASN A 1 107 ? -27.074 11.645 58.726 1.00 90.94 107 ASN A N 1
ATOM 852 C CA . ASN A 1 107 ? -27.022 11.593 57.261 1.00 90.94 107 ASN A CA 1
ATOM 853 C C . ASN A 1 107 ? -27.855 12.695 56.572 1.00 90.94 107 ASN A C 1
ATOM 855 O O . ASN A 1 107 ? -28.598 12.435 55.621 1.00 90.94 107 ASN A O 1
ATOM 859 N N . LEU A 1 108 ? -27.760 13.940 57.054 1.00 90.00 108 LEU A N 1
ATOM 860 C CA . LEU A 1 108 ? -28.499 15.091 56.517 1.00 90.00 108 LEU A CA 1
ATOM 861 C C . LEU A 1 108 ? -27.546 16.138 55.933 1.00 90.00 108 LEU A C 1
ATOM 863 O O . LEU A 1 108 ? -26.618 16.580 56.604 1.00 90.00 108 LEU A O 1
ATOM 867 N N . VAL A 1 109 ? -27.824 16.614 54.719 1.00 90.50 109 VAL A N 1
ATOM 868 C CA . VAL A 1 109 ? -27.184 17.819 54.170 1.00 90.50 109 VAL A CA 1
ATOM 869 C C . VAL A 1 109 ? -28.044 19.030 54.506 1.00 90.50 109 VAL A C 1
ATOM 871 O O . VAL A 1 109 ? -29.244 19.028 54.229 1.00 90.50 109 VAL A O 1
ATOM 874 N N . ILE A 1 110 ? -27.447 20.049 55.123 1.00 90.94 110 ILE A N 1
ATOM 875 C CA . ILE A 1 110 ? -28.108 21.293 55.524 1.00 90.94 110 ILE A CA 1
ATOM 876 C C . ILE A 1 110 ? -27.720 22.371 54.514 1.00 90.94 110 ILE A C 1
ATOM 878 O O . ILE A 1 110 ? -26.563 22.784 54.468 1.00 90.94 110 ILE A O 1
ATOM 882 N N . ALA A 1 111 ? -28.677 22.840 53.716 1.00 89.62 111 ALA A N 1
ATOM 883 C CA . ALA A 1 111 ? -28.463 23.854 52.687 1.00 89.62 111 ALA A CA 1
ATOM 884 C C . ALA A 1 111 ? -29.348 25.085 52.910 1.00 89.62 111 ALA A C 1
ATOM 886 O O . ALA A 1 111 ? -30.425 25.000 53.503 1.00 89.62 111 ALA A O 1
ATOM 887 N N . ARG A 1 112 ? -28.881 26.242 52.433 1.00 88.31 112 ARG A N 1
ATOM 888 C CA . ARG A 1 112 ? -29.624 27.505 52.445 1.00 88.31 112 ARG A CA 1
ATOM 889 C C . ARG A 1 112 ? -30.120 27.821 51.047 1.00 88.31 112 ARG A C 1
ATOM 891 O O . ARG A 1 112 ? -29.364 27.756 50.082 1.00 88.31 112 ARG A O 1
ATOM 898 N N . THR A 1 113 ? -31.397 28.159 50.936 1.00 87.56 113 THR A N 1
ATOM 899 C CA . THR A 1 113 ? -32.001 28.502 49.652 1.00 87.56 113 THR A CA 1
ATOM 900 C C . THR A 1 113 ? -33.014 29.627 49.795 1.00 87.56 113 THR A C 1
ATOM 902 O O . THR A 1 113 ? -33.595 29.824 50.856 1.00 87.56 113 THR A O 1
ATOM 905 N N . ASN A 1 114 ? -33.220 30.384 48.726 1.00 86.50 114 ASN A N 1
ATOM 906 C CA . ASN A 1 114 ? -34.167 31.492 48.664 1.00 86.50 114 ASN A CA 1
ATOM 907 C C . ASN A 1 114 ? -35.304 31.219 47.674 1.00 86.50 114 ASN A C 1
ATOM 909 O O . ASN A 1 114 ? -35.959 32.159 47.236 1.00 86.50 114 ASN A O 1
ATOM 913 N N . HIS A 1 115 ? -35.508 29.970 47.265 1.00 86.81 115 HIS A N 1
ATOM 914 C CA . HIS A 1 115 ? -36.561 29.627 46.324 1.00 86.81 115 HIS A CA 1
ATOM 915 C C . HIS A 1 115 ? -37.019 28.179 46.472 1.00 86.81 115 HIS A C 1
ATOM 917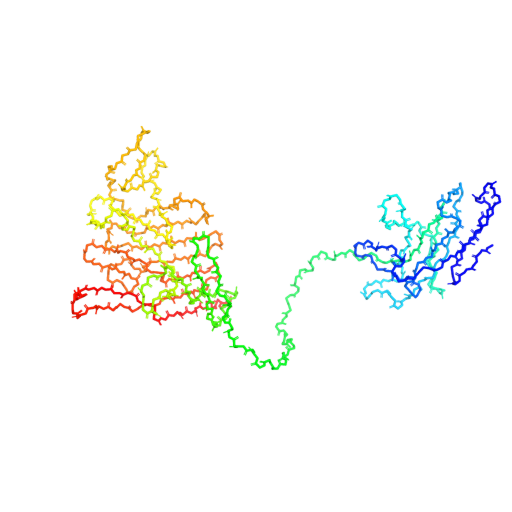 O O . HIS A 1 115 ? -36.392 27.395 47.179 1.00 86.81 115 HIS A O 1
ATOM 923 N N . PHE A 1 116 ? -38.117 27.837 45.804 1.00 87.75 116 PHE A N 1
ATOM 924 C CA . PHE A 1 116 ? -38.663 26.484 45.750 1.00 87.75 116 PHE A CA 1
ATOM 925 C C . PHE A 1 116 ? -38.570 25.898 44.340 1.00 87.75 116 PHE A C 1
ATOM 927 O O . PHE A 1 116 ? -39.077 26.476 43.378 1.00 87.75 116 PHE A O 1
ATOM 934 N N . THR A 1 117 ? -37.898 24.751 44.244 1.00 89.19 117 THR A N 1
ATOM 935 C CA . THR A 1 117 ? -37.721 23.910 43.049 1.00 89.19 117 THR A CA 1
ATOM 936 C C . THR A 1 117 ? -37.507 22.449 43.492 1.00 89.19 117 THR A C 1
ATOM 938 O O . THR A 1 117 ? -37.801 22.084 44.638 1.00 89.19 117 THR A O 1
ATOM 941 N N . ASP A 1 118 ? -36.983 21.611 42.596 1.00 90.62 118 ASP A N 1
ATOM 942 C CA . ASP A 1 118 ? -36.545 20.251 42.898 1.00 90.62 118 ASP A CA 1
ATOM 943 C C . ASP A 1 118 ? -35.128 20.254 43.463 1.00 90.62 118 ASP A C 1
ATOM 945 O O . ASP A 1 118 ? -34.241 20.872 42.878 1.00 90.62 118 ASP A O 1
ATOM 949 N N . TYR A 1 119 ? -34.895 19.506 44.543 1.00 91.56 119 TYR A N 1
ATOM 950 C CA . TYR A 1 119 ? -33.577 19.348 45.153 1.00 91.56 119 TYR A CA 1
ATOM 951 C C . TYR A 1 119 ? -33.126 17.891 45.215 1.00 91.56 119 TYR A C 1
ATOM 953 O O . TYR A 1 119 ? -33.922 16.981 45.473 1.00 91.56 119 TYR A O 1
ATOM 961 N N . ILE A 1 120 ? -31.816 17.693 45.049 1.00 93.19 120 ILE A N 1
ATOM 962 C CA . ILE A 1 120 ? -31.118 16.417 45.243 1.00 93.19 120 ILE A CA 1
ATOM 963 C C . ILE A 1 120 ? -29.772 16.623 45.931 1.00 93.19 120 ILE A C 1
ATOM 965 O O . ILE A 1 120 ? -29.114 17.643 45.752 1.00 93.19 120 ILE A O 1
ATOM 969 N N . ASN A 1 121 ? -29.324 15.608 46.658 1.00 92.81 121 ASN A N 1
ATOM 970 C CA . ASN A 1 121 ? -27.938 15.458 47.075 1.00 92.81 121 ASN A CA 1
ATOM 971 C C . ASN A 1 121 ? -27.175 14.634 46.034 1.00 92.81 121 ASN A C 1
ATOM 973 O O . ASN A 1 121 ? -27.646 13.583 45.592 1.00 92.81 121 ASN A O 1
ATOM 977 N N . GLY A 1 122 ? -25.984 15.083 45.652 1.00 90.00 122 GLY A N 1
ATOM 978 C CA . GLY A 1 122 ? -25.159 14.416 44.658 1.00 90.00 122 GLY A CA 1
ATOM 979 C C . GLY A 1 122 ? -23.665 14.631 44.847 1.00 90.00 122 GLY A C 1
ATOM 980 O O . GLY A 1 122 ? -23.226 15.505 45.588 1.00 90.00 122 GLY A O 1
ATOM 981 N N . ILE A 1 123 ? -22.881 13.822 44.145 1.00 87.88 123 ILE A N 1
ATOM 982 C CA . ILE A 1 123 ? -21.428 13.967 44.030 1.00 87.88 123 ILE A CA 1
ATOM 983 C C . ILE A 1 123 ? -21.102 14.224 42.562 1.00 87.88 123 ILE A C 1
ATOM 985 O O . ILE A 1 123 ? -21.636 13.542 41.685 1.00 87.88 123 ILE A O 1
ATOM 989 N N . ILE A 1 124 ? -20.241 15.210 42.296 1.00 81.44 124 ILE A N 1
ATOM 990 C CA . ILE A 1 124 ? -19.703 15.462 40.957 1.00 81.44 124 ILE A CA 1
ATOM 991 C C . ILE A 1 124 ? -18.397 14.688 40.836 1.00 81.44 124 ILE A C 1
ATOM 993 O O . ILE A 1 124 ? -17.376 15.075 41.399 1.00 81.44 124 ILE A O 1
ATOM 997 N N . GLN A 1 125 ? -18.425 13.607 40.070 1.00 73.19 125 GLN A N 1
ATOM 998 C CA . GLN A 1 125 ? -17.216 12.977 39.584 1.00 73.19 125 GLN A CA 1
ATOM 999 C C . GLN A 1 125 ? -16.742 13.766 38.3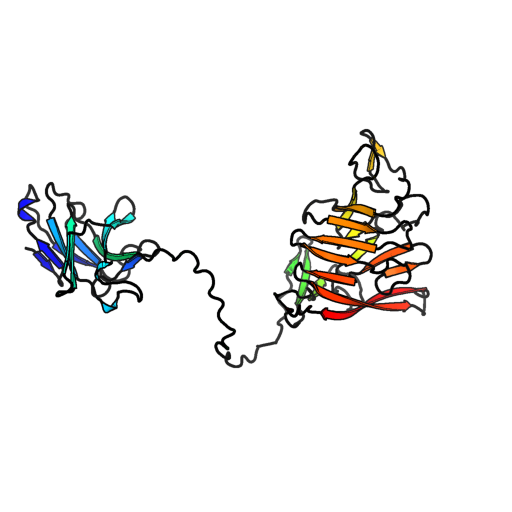67 1.00 73.19 125 GLN A C 1
ATOM 1001 O O . GLN A 1 125 ? -17.278 13.637 37.264 1.00 73.19 125 GLN A O 1
ATOM 1006 N N . VAL A 1 126 ? -15.724 14.599 38.568 1.00 68.75 126 VAL A N 1
ATOM 1007 C CA . VAL A 1 126 ? -14.917 15.064 37.439 1.00 68.75 126 VAL A CA 1
ATOM 1008 C C . VAL A 1 126 ? -14.335 13.806 36.793 1.00 68.75 126 VAL A C 1
ATOM 1010 O O . VAL A 1 126 ? -13.817 12.964 37.532 1.00 68.75 126 VAL A O 1
ATOM 1013 N N . PRO A 1 127 ? -14.429 13.621 35.463 1.00 54.84 127 PRO A N 1
ATOM 1014 C CA . PRO A 1 127 ? -13.651 12.586 34.808 1.00 54.84 127 PRO A CA 1
ATOM 1015 C C . PRO A 1 127 ? -12.206 12.836 35.216 1.00 54.84 127 PRO A C 1
ATOM 1017 O O . PRO A 1 127 ? -11.664 13.900 34.905 1.00 54.84 127 PRO A O 1
ATOM 1020 N N . GLU A 1 128 ? -11.618 11.916 35.980 1.00 50.62 128 GLU A N 1
ATOM 1021 C CA . GLU A 1 128 ? -10.182 11.944 36.205 1.00 50.62 128 GLU A CA 1
ATOM 1022 C C . GLU A 1 128 ? -9.556 12.065 34.819 1.00 50.62 128 GLU A C 1
ATOM 1024 O O . GLU A 1 128 ? -9.841 11.263 33.919 1.00 50.62 128 GLU A O 1
ATOM 1029 N N . ALA A 1 129 ? -8.791 13.146 34.613 1.00 47.41 129 ALA A N 1
ATOM 1030 C CA . ALA A 1 129 ? -7.936 13.271 33.445 1.00 47.41 129 ALA A CA 1
ATOM 1031 C C . ALA A 1 129 ? -7.219 11.929 33.293 1.00 47.41 129 ALA A C 1
ATOM 1033 O O . ALA A 1 129 ? -6.815 11.394 34.328 1.00 47.41 129 ALA A O 1
ATOM 1034 N N . PRO A 1 130 ? -7.128 11.373 32.069 1.00 39.62 130 PRO A N 1
ATOM 1035 C CA . PRO A 1 130 ? -6.751 9.985 31.855 1.00 39.62 130 PRO A CA 1
ATOM 1036 C C . PRO A 1 130 ? -5.561 9.675 32.741 1.00 39.62 130 PRO A C 1
ATOM 1038 O O . PRO A 1 130 ? -4.482 10.240 32.535 1.00 39.62 130 PRO A O 1
ATOM 1041 N N . GLU A 1 131 ? -5.794 8.857 33.773 1.00 43.41 131 GLU A N 1
ATOM 1042 C CA . GLU A 1 131 ? -4.704 8.356 34.583 1.00 43.41 131 GLU A CA 1
ATOM 1043 C C . GLU A 1 131 ? -3.706 7.809 33.581 1.00 43.41 131 GLU A C 1
ATOM 1045 O O . GLU A 1 131 ? -4.074 7.024 32.697 1.00 43.41 131 GLU A O 1
ATOM 1050 N N . ILE A 1 132 ? -2.472 8.315 33.659 1.00 42.56 132 ILE A N 1
ATOM 1051 C CA . ILE A 1 132 ? -1.329 7.777 32.933 1.00 42.56 132 ILE A CA 1
ATOM 1052 C C . ILE A 1 132 ? -1.481 6.278 33.074 1.00 42.56 132 ILE A C 1
ATOM 1054 O O . ILE A 1 132 ? -1.392 5.794 34.199 1.00 42.56 132 ILE A O 1
ATOM 1058 N N . THR A 1 133 ? -1.819 5.593 31.976 1.00 37.06 133 THR A N 1
ATOM 1059 C CA . THR A 1 133 ? -2.142 4.168 31.971 1.00 37.06 133 THR A CA 1
ATOM 1060 C C . THR A 1 133 ? -1.026 3.470 32.712 1.00 37.06 133 THR A C 1
ATOM 1062 O O . THR A 1 133 ? 0.063 3.287 32.160 1.00 37.06 133 THR A O 1
ATOM 1065 N N . ALA A 1 134 ? -1.274 3.168 33.988 1.00 39.00 134 ALA A N 1
ATOM 1066 C CA . ALA A 1 134 ? -0.338 2.461 34.819 1.00 39.00 134 ALA A CA 1
ATOM 1067 C C . ALA A 1 134 ? -0.121 1.164 34.069 1.00 39.00 134 ALA A C 1
ATOM 1069 O O . ALA A 1 134 ? -1.083 0.465 33.743 1.00 39.00 134 ALA A O 1
ATOM 1070 N N . TYR A 1 135 ? 1.127 0.941 33.676 1.00 41.19 135 TYR A N 1
ATOM 1071 C CA . TYR A 1 135 ? 1.550 -0.215 32.916 1.00 41.19 135 TYR A CA 1
ATOM 1072 C C . TYR A 1 135 ? 1.055 -1.439 33.681 1.00 41.19 135 TYR A C 1
ATOM 1074 O O . TYR A 1 135 ? 1.651 -1.819 34.685 1.00 41.19 135 TYR A O 1
ATOM 1082 N N . VAL A 1 136 ? -0.093 -1.996 33.287 1.00 40.06 136 VAL A N 1
ATOM 1083 C CA . VAL A 1 136 ? -0.606 -3.209 33.909 1.00 40.06 136 VAL A CA 1
ATOM 1084 C C . VAL A 1 136 ? 0.411 -4.263 33.498 1.00 40.06 136 VAL A C 1
ATOM 1086 O O . VAL A 1 136 ? 0.503 -4.553 32.299 1.00 40.06 136 VAL A O 1
ATOM 1089 N N . PRO A 1 137 ? 1.220 -4.803 34.432 1.00 48.09 137 PRO A N 1
ATOM 1090 C CA . PRO A 1 137 ? 2.076 -5.935 34.107 1.00 48.09 137 PRO A CA 1
ATOM 1091 C C . PRO A 1 137 ? 1.137 -6.982 33.530 1.00 48.09 137 PRO A C 1
ATOM 1093 O O . PRO A 1 137 ? 0.058 -7.139 34.091 1.00 48.09 137 PRO A O 1
ATOM 1096 N N . THR A 1 138 ? 1.480 -7.615 32.407 1.00 54.00 138 THR A N 1
ATOM 1097 C CA . THR A 1 138 ? 0.634 -8.574 31.674 1.00 54.00 138 THR A CA 1
ATOM 1098 C C . THR A 1 138 ? -0.097 -9.530 32.621 1.00 54.00 138 THR A C 1
ATOM 1100 O O . THR A 1 138 ? 0.402 -10.604 32.947 1.00 54.00 138 THR A O 1
ATOM 1103 N N . MET A 1 139 ? -1.279 -9.129 33.089 1.00 57.84 139 MET A N 1
ATOM 1104 C CA . MET A 1 139 ? -2.148 -9.956 33.901 1.00 57.84 139 MET A CA 1
ATOM 1105 C C . MET A 1 139 ? -2.957 -10.767 32.906 1.00 57.84 139 MET A C 1
ATOM 1107 O O . MET A 1 139 ? -3.579 -10.209 31.999 1.00 57.84 139 MET A O 1
ATOM 1111 N N . MET A 1 140 ? -2.921 -12.090 33.049 1.00 56.69 140 MET A N 1
ATOM 1112 C CA . MET A 1 140 ? -3.764 -12.990 32.274 1.00 56.69 140 MET A CA 1
ATOM 1113 C C . MET A 1 140 ? -5.209 -12.767 32.727 1.00 56.69 140 MET A C 1
ATOM 1115 O O . MET A 1 140 ? -5.676 -13.364 33.692 1.00 56.69 140 MET A O 1
ATOM 1119 N N . LYS A 1 141 ? -5.882 -11.811 32.091 1.00 48.81 141 LYS A N 1
ATOM 1120 C CA . LYS A 1 141 ? -7.270 -11.473 32.384 1.00 48.81 141 LYS A CA 1
ATOM 1121 C C . LYS A 1 141 ? -8.168 -12.443 31.624 1.00 48.81 141 LYS A C 1
ATOM 1123 O O . LYS A 1 141 ? -8.010 -12.571 30.414 1.00 48.81 141 LYS A O 1
ATOM 1128 N N . ASP A 1 142 ? -9.062 -13.102 32.356 1.00 51.41 142 ASP A N 1
ATOM 1129 C CA . ASP A 1 142 ? -10.224 -13.856 31.875 1.00 51.41 142 ASP A CA 1
ATOM 1130 C C . ASP A 1 142 ? -9.976 -14.712 30.622 1.00 51.41 142 ASP A C 1
ATOM 1132 O O . ASP A 1 142 ? -10.121 -14.255 29.485 1.00 51.41 142 ASP A O 1
ATOM 1136 N N . ILE A 1 143 ? -9.669 -16.001 30.820 1.00 56.38 143 ILE A N 1
ATOM 1137 C CA . ILE A 1 143 ? -9.773 -16.987 29.738 1.00 56.38 143 ILE A CA 1
ATOM 1138 C C . ILE A 1 143 ? -11.232 -16.978 29.273 1.00 56.38 143 ILE A C 1
ATOM 1140 O O . ILE A 1 143 ? -12.119 -17.490 29.956 1.00 56.38 143 ILE A O 1
ATOM 1144 N N . LYS A 1 144 ? -11.484 -16.346 28.123 1.00 59.84 144 LYS A N 1
ATOM 1145 C CA . LYS A 1 144 ? -12.805 -16.322 27.496 1.00 59.84 144 LYS A CA 1
ATOM 1146 C C . LYS A 1 144 ? -13.288 -17.759 27.298 1.00 59.84 144 LYS A C 1
ATOM 1148 O O . LYS A 1 144 ? -12.520 -18.612 26.852 1.00 59.84 144 LYS A O 1
ATOM 1153 N N . ALA A 1 145 ? -14.555 -18.011 27.625 1.00 61.94 145 ALA A N 1
ATOM 1154 C CA . ALA A 1 145 ? -15.204 -19.287 27.344 1.00 61.94 145 ALA A CA 1
ATOM 1155 C C . ALA A 1 145 ? -15.068 -19.634 25.851 1.00 61.94 145 ALA A C 1
ATOM 1157 O O . ALA A 1 145 ? -15.074 -18.739 25.002 1.00 61.94 145 ALA A O 1
ATOM 1158 N N . ALA A 1 146 ? -14.914 -20.924 25.547 1.00 60.78 146 ALA A N 1
ATOM 1159 C CA . ALA A 1 146 ? -14.755 -21.402 24.181 1.00 60.78 146 ALA A CA 1
ATOM 1160 C C . ALA A 1 146 ? -15.973 -21.005 23.335 1.00 60.78 146 ALA A C 1
ATOM 1162 O O . ALA A 1 146 ? -17.092 -21.442 23.598 1.00 60.78 146 ALA A O 1
ATOM 1163 N N . ASP A 1 147 ? -15.742 -20.168 22.330 1.00 72.06 147 ASP A N 1
ATOM 1164 C CA . ASP A 1 147 ? -16.737 -19.810 21.328 1.00 72.06 147 ASP A CA 1
ATOM 1165 C C . ASP A 1 147 ? -16.558 -20.760 20.127 1.00 72.06 147 ASP A C 1
ATOM 1167 O O . ASP A 1 147 ? -15.475 -20.792 19.539 1.00 72.06 147 ASP A O 1
ATOM 1171 N N . PRO A 1 148 ? -17.573 -21.564 19.759 1.00 68.00 148 PRO A N 1
ATOM 1172 C CA . PRO A 1 148 ? -17.490 -22.500 18.637 1.00 68.00 148 PRO A CA 1
ATOM 1173 C C . PRO A 1 148 ? -17.311 -21.807 17.276 1.00 68.00 148 PRO A C 1
ATOM 1175 O O . PRO A 1 148 ? -16.926 -22.463 16.310 1.00 68.00 148 PRO A O 1
ATOM 1178 N N . MET A 1 149 ? -17.560 -20.497 17.188 1.00 66.69 149 MET A N 1
ATOM 1179 C CA . MET A 1 149 ? -17.272 -19.675 16.011 1.00 66.69 149 MET A CA 1
ATOM 1180 C C . MET A 1 149 ? -15.917 -18.958 16.102 1.00 66.69 149 MET A C 1
ATOM 1182 O O . MET A 1 149 ? -15.491 -18.333 15.126 1.00 66.69 149 MET A O 1
ATOM 1186 N N . ALA A 1 150 ? -15.196 -19.056 17.227 1.00 63.81 150 ALA A N 1
ATOM 1187 C CA . ALA A 1 150 ? -13.886 -18.433 17.375 1.00 63.81 150 ALA A CA 1
ATOM 1188 C C . ALA A 1 150 ? -12.891 -19.012 16.364 1.00 63.81 150 ALA A C 1
ATOM 1190 O O . ALA A 1 150 ? -12.381 -20.120 16.501 1.00 63.81 150 ALA A O 1
ATOM 1191 N N . GLY A 1 151 ? -12.559 -18.202 15.362 1.00 62.28 151 GLY A N 1
ATOM 1192 C CA . GLY A 1 151 ? -11.627 -18.559 14.297 1.00 62.28 151 GLY A CA 1
ATOM 1193 C C . GLY A 1 151 ? -12.247 -19.031 12.998 1.00 62.28 151 GLY A C 1
ATOM 1194 O O . GLY A 1 151 ? -11.493 -19.312 12.071 1.00 62.28 151 GLY A O 1
ATOM 1195 N N . VAL A 1 152 ? -13.575 -19.015 12.888 1.00 69.25 152 VAL A N 1
ATOM 1196 C CA . VAL A 1 152 ? -14.241 -19.048 11.587 1.00 69.25 152 VAL A CA 1
ATOM 1197 C C . VAL A 1 152 ? -14.275 -17.624 11.033 1.00 69.25 152 VAL A C 1
ATOM 1199 O O . VAL A 1 152 ? -15.007 -16.774 11.538 1.00 69.25 152 VAL A O 1
ATOM 1202 N N . ASN A 1 153 ? -13.483 -17.349 9.993 1.00 69.50 153 ASN A N 1
ATOM 1203 C CA . ASN A 1 153 ? -13.606 -16.096 9.249 1.00 69.50 153 ASN A CA 1
ATOM 1204 C C . ASN A 1 153 ? -14.830 -16.195 8.336 1.00 69.50 153 ASN A C 1
ATOM 1206 O O . ASN A 1 153 ? -14.808 -16.880 7.314 1.00 69.50 153 ASN A O 1
ATOM 1210 N N . MET A 1 154 ? -15.916 -15.532 8.728 1.00 72.94 154 MET A N 1
ATOM 1211 C CA . MET A 1 154 ? -17.099 -15.413 7.882 1.00 72.94 154 MET A CA 1
ATOM 1212 C C . MET A 1 154 ? -16.834 -14.391 6.776 1.00 72.94 154 MET A C 1
ATOM 1214 O O . MET A 1 154 ? -16.418 -13.268 7.053 1.00 72.94 154 MET A O 1
ATOM 1218 N N . MET A 1 155 ? -17.096 -14.769 5.524 1.00 77.00 155 MET A N 1
ATOM 1219 C CA . MET A 1 155 ? -17.121 -13.809 4.422 1.00 77.00 155 MET A CA 1
ATOM 1220 C C . MET A 1 155 ? -18.365 -12.933 4.545 1.00 77.00 155 MET A C 1
ATOM 1222 O O . MET A 1 155 ? -19.484 -13.440 4.649 1.00 77.00 155 MET A O 1
ATOM 1226 N N . ALA A 1 156 ? -18.165 -11.617 4.529 1.00 81.56 156 ALA A N 1
ATOM 1227 C CA . ALA A 1 156 ? -19.261 -10.663 4.450 1.00 81.56 156 ALA A CA 1
ATOM 1228 C C . ALA A 1 156 ? -19.982 -10.782 3.090 1.00 81.56 156 ALA A C 1
ATOM 1230 O O . ALA A 1 156 ? -19.363 -11.185 2.101 1.00 81.56 156 ALA A O 1
ATOM 1231 N N . PRO A 1 157 ? -21.277 -10.422 3.008 1.00 85.56 157 PRO A N 1
ATOM 1232 C CA . PRO A 1 157 ? -21.966 -10.333 1.726 1.00 85.56 157 PRO A CA 1
ATOM 1233 C C . PRO A 1 157 ? -21.275 -9.316 0.799 1.00 85.56 157 PRO A C 1
ATOM 1235 O O . PRO A 1 157 ? -20.716 -8.325 1.286 1.00 85.56 157 PRO A O 1
ATOM 1238 N N . PRO A 1 158 ? -21.340 -9.522 -0.530 1.00 87.44 158 PRO A N 1
ATOM 1239 C CA . PRO A 1 158 ? -20.674 -8.653 -1.491 1.00 87.44 158 PRO A CA 1
ATOM 1240 C C . PRO A 1 158 ? -21.182 -7.216 -1.391 1.00 87.44 158 PRO A C 1
ATOM 1242 O O . PRO A 1 158 ? -22.381 -6.978 -1.246 1.00 87.44 158 PRO A O 1
ATOM 1245 N N . GLN A 1 159 ? -20.257 -6.263 -1.475 1.00 91.81 159 GLN A N 1
ATOM 1246 C CA . GLN A 1 159 ? -20.549 -4.830 -1.447 1.00 91.81 159 GLN A CA 1
ATOM 1247 C C . GLN A 1 159 ? -20.391 -4.232 -2.843 1.00 91.81 159 GLN A C 1
ATOM 1249 O O . GLN A 1 159 ? -19.493 -4.615 -3.593 1.00 91.81 159 GLN A O 1
ATOM 1254 N N . VAL A 1 160 ? -21.251 -3.277 -3.192 1.00 90.38 160 VAL A N 1
ATOM 1255 C CA . VAL A 1 160 ? -21.215 -2.615 -4.503 1.00 90.38 160 VAL A CA 1
ATOM 1256 C C . VAL A 1 160 ? -20.229 -1.443 -4.474 1.00 90.38 160 VAL A C 1
ATOM 1258 O O . VAL A 1 160 ? -20.239 -0.633 -3.548 1.00 90.38 160 VAL A O 1
ATOM 1261 N N . SER A 1 161 ? -19.367 -1.356 -5.487 1.00 90.38 161 SER A N 1
ATOM 1262 C CA . SER A 1 161 ? -18.410 -0.264 -5.686 1.00 90.38 161 SER A CA 1
ATOM 1263 C C . SER A 1 161 ? -19.097 0.987 -6.252 1.00 90.38 161 SER A C 1
ATOM 1265 O O . SER A 1 161 ? -20.165 0.908 -6.857 1.00 90.38 161 SER A O 1
ATOM 1267 N N . GLN A 1 162 ? -18.454 2.156 -6.157 1.00 89.62 162 GLN A N 1
ATOM 1268 C CA . GLN A 1 162 ? -18.930 3.375 -6.839 1.00 89.62 162 GLN A CA 1
ATOM 1269 C C . GLN A 1 162 ? -18.956 3.251 -8.375 1.00 89.62 162 GLN A C 1
ATOM 1271 O O . GLN A 1 162 ? -19.573 4.077 -9.042 1.00 89.62 162 GLN A O 1
ATOM 1276 N N . LYS A 1 163 ? -18.286 2.239 -8.936 1.00 90.19 163 LYS A N 1
ATOM 1277 C CA . LYS A 1 163 ? -18.282 1.914 -10.366 1.00 90.19 163 LYS A CA 1
ATOM 1278 C C . LYS A 1 163 ? -19.318 0.842 -10.741 1.00 90.19 163 LYS A C 1
ATOM 1280 O O . LYS A 1 163 ? -19.517 0.601 -11.923 1.00 90.19 163 LYS A O 1
ATOM 1285 N N . GLY A 1 164 ? -20.020 0.265 -9.759 1.00 90.44 164 GLY A N 1
ATOM 1286 C CA . GLY A 1 164 ? -21.066 -0.744 -9.962 1.00 90.44 164 GLY A CA 1
ATOM 1287 C C . GLY A 1 164 ? -20.610 -2.195 -9.783 1.00 90.44 164 GLY A C 1
ATOM 1288 O O . GLY A 1 164 ? -21.433 -3.099 -9.898 1.00 90.44 164 GLY A O 1
ATOM 1289 N N . ASP A 1 165 ? -19.338 -2.427 -9.462 1.00 92.38 165 ASP A N 1
ATOM 1290 C CA . ASP A 1 165 ? -18.768 -3.776 -9.341 1.00 92.38 165 ASP A CA 1
ATOM 1291 C C . ASP A 1 165 ? -19.081 -4.408 -7.984 1.00 92.38 165 ASP A C 1
ATOM 1293 O O . ASP A 1 165 ? -19.126 -3.719 -6.961 1.00 92.38 165 ASP A O 1
ATOM 1297 N N . ALA A 1 166 ? -19.237 -5.730 -7.954 1.00 92.75 166 ALA A N 1
ATOM 1298 C CA . ALA A 1 166 ? -19.387 -6.487 -6.717 1.00 92.75 166 ALA A CA 1
ATOM 1299 C C . ALA A 1 166 ? -18.013 -6.818 -6.120 1.00 92.75 166 ALA A C 1
ATOM 1301 O O . ALA A 1 166 ? -17.191 -7.445 -6.788 1.00 92.75 166 ALA A O 1
ATOM 1302 N N . ASN A 1 167 ? -17.793 -6.452 -4.855 1.00 93.50 167 ASN A N 1
ATOM 1303 C CA . ASN A 1 167 ? -16.547 -6.701 -4.132 1.00 93.50 167 ASN A CA 1
ATOM 1304 C C . ASN A 1 167 ? -16.744 -7.641 -2.943 1.00 93.50 167 ASN A C 1
ATOM 1306 O O . ASN A 1 167 ? -17.714 -7.504 -2.195 1.00 93.50 167 ASN A O 1
ATOM 1310 N N . LEU A 1 168 ? -15.782 -8.539 -2.728 1.00 92.00 168 LEU A N 1
ATOM 1311 C CA . LEU A 1 168 ? -15.652 -9.333 -1.503 1.00 92.00 168 LEU A CA 1
ATOM 1312 C C . LEU A 1 168 ? -14.242 -9.175 -0.941 1.00 92.00 168 LEU A C 1
ATOM 1314 O O . LEU A 1 168 ? -13.281 -9.017 -1.690 1.00 92.00 168 LEU A O 1
ATOM 1318 N N . ASN A 1 169 ? -14.122 -9.261 0.378 1.00 91.00 169 ASN A N 1
ATOM 1319 C CA . ASN A 1 169 ? -12.839 -9.278 1.066 1.00 91.00 169 ASN A CA 1
ATOM 1320 C C . ASN A 1 169 ? -12.817 -10.446 2.054 1.00 91.00 169 ASN A C 1
ATOM 1322 O O . ASN A 1 169 ? -13.747 -10.617 2.844 1.00 91.00 169 ASN A O 1
ATOM 1326 N N . TYR A 1 170 ? -11.756 -11.241 1.992 1.00 90.00 170 TYR A N 1
ATOM 1327 C CA . TYR A 1 170 ? -11.462 -12.317 2.924 1.00 90.00 170 TYR A CA 1
ATOM 1328 C C . TYR A 1 170 ? -10.123 -12.029 3.598 1.00 90.00 170 TYR A C 1
ATOM 1330 O O . TYR A 1 170 ? -9.060 -12.169 2.992 1.00 90.00 170 TYR A O 1
ATOM 1338 N N . ASP A 1 171 ? -10.172 -11.618 4.861 1.00 87.12 171 ASP A N 1
ATOM 1339 C CA . ASP A 1 171 ? -8.967 -11.335 5.634 1.00 87.12 171 ASP A CA 1
ATOM 1340 C C . ASP A 1 171 ? -8.304 -12.634 6.086 1.00 87.12 171 ASP A C 1
ATOM 1342 O O . ASP A 1 171 ? -8.962 -13.555 6.582 1.00 87.12 171 ASP A O 1
ATOM 1346 N N . PHE A 1 172 ? -6.981 -12.714 5.951 1.00 86.12 172 PHE A N 1
ATOM 1347 C CA . PHE A 1 172 ? -6.243 -13.853 6.477 1.00 86.12 172 PHE A CA 1
ATOM 1348 C C . PHE A 1 172 ? -6.047 -13.709 7.983 1.00 86.12 172 PHE A C 1
ATOM 1350 O O . PHE A 1 172 ? -5.715 -12.642 8.503 1.00 86.12 172 PHE A O 1
ATOM 1357 N N . ARG A 1 173 ? -6.199 -14.817 8.712 1.00 82.88 173 ARG A N 1
ATOM 1358 C CA . ARG A 1 173 ? -5.869 -14.852 10.135 1.00 82.88 173 ARG A CA 1
ATOM 1359 C C . ARG A 1 173 ? -4.356 -14.952 10.309 1.00 82.88 173 ARG A C 1
ATOM 1361 O O . ARG A 1 173 ? -3.802 -16.045 10.371 1.00 82.88 173 ARG A O 1
ATOM 1368 N N . ILE A 1 174 ? -3.707 -13.801 10.417 1.00 85.06 174 ILE A N 1
ATOM 1369 C CA . ILE A 1 174 ? -2.263 -13.698 10.630 1.00 85.06 174 ILE A CA 1
ATOM 1370 C C . ILE A 1 174 ? -1.996 -13.397 12.113 1.00 85.06 174 ILE A C 1
ATOM 1372 O O . ILE A 1 174 ? -2.739 -12.621 12.728 1.00 85.06 174 ILE A O 1
ATOM 1376 N N . PRO A 1 175 ? -0.965 -14.001 12.732 1.00 82.31 175 PRO A N 1
ATOM 1377 C CA . PRO A 1 175 ? -0.527 -13.610 14.064 1.00 82.31 175 PRO A CA 1
ATOM 1378 C C . PRO A 1 175 ? -0.220 -12.113 14.128 1.00 82.31 175 PRO A C 1
ATOM 1380 O O . PRO A 1 175 ? 0.427 -11.560 13.238 1.00 82.31 175 PRO A O 1
ATOM 1383 N N . LYS A 1 176 ? -0.657 -11.452 15.203 1.00 80.69 176 LYS A N 1
ATOM 1384 C CA . LYS A 1 176 ? -0.296 -10.052 15.422 1.00 80.69 176 LYS A CA 1
ATOM 1385 C C . LYS A 1 176 ? 1.206 -9.952 15.680 1.00 80.69 176 LYS A C 1
ATOM 1387 O O . LYS A 1 176 ? 1.707 -10.573 16.614 1.00 80.69 176 LYS A O 1
ATOM 1392 N N . GLY A 1 177 ? 1.906 -9.168 14.869 1.00 78.38 177 GLY A N 1
ATOM 1393 C CA . GLY A 1 177 ? 3.280 -8.771 15.132 1.00 78.38 177 GLY A CA 1
ATOM 1394 C C . GLY A 1 177 ? 3.368 -7.854 16.350 1.00 78.38 177 GLY A C 1
ATOM 1395 O O . GLY A 1 177 ? 2.361 -7.367 16.884 1.00 78.38 177 GLY A O 1
ATOM 1396 N N . ARG A 1 178 ? 4.596 -7.627 16.819 1.00 79.06 178 ARG A N 1
ATOM 1397 C CA . ARG A 1 178 ? 4.852 -6.768 17.978 1.00 79.06 178 ARG A CA 1
ATOM 1398 C C . ARG A 1 178 ? 4.365 -5.347 17.688 1.00 79.06 178 ARG A C 1
ATOM 1400 O O . ARG A 1 178 ? 4.478 -4.866 16.567 1.00 79.06 178 ARG A O 1
ATOM 1407 N N . ASN A 1 179 ? 3.770 -4.701 18.690 1.00 77.56 179 ASN A N 1
ATOM 1408 C CA . ASN A 1 179 ? 3.150 -3.374 18.567 1.00 77.56 179 ASN A CA 1
ATOM 1409 C C . ASN A 1 179 ? 2.071 -3.268 17.467 1.00 77.56 179 ASN A C 1
ATOM 1411 O O . ASN A 1 179 ? 1.740 -2.171 17.034 1.00 77.56 179 ASN A O 1
ATOM 1415 N N . GLY A 1 180 ? 1.502 -4.395 17.019 1.00 78.56 180 GLY A N 1
ATOM 1416 C CA . GLY A 1 180 ? 0.500 -4.412 15.952 1.00 78.56 180 GLY A CA 1
ATOM 1417 C C . GLY A 1 180 ? 1.073 -4.290 14.537 1.00 78.56 180 GLY A C 1
ATOM 1418 O O . GLY A 1 180 ? 0.289 -4.256 13.590 1.00 78.56 180 GLY A O 1
ATOM 1419 N N . PHE A 1 181 ? 2.403 -4.280 14.370 1.00 86.50 181 PHE A N 1
ATOM 1420 C CA . PHE A 1 181 ? 3.043 -4.235 13.055 1.00 86.50 181 PHE A CA 1
ATOM 1421 C C . PHE A 1 181 ? 2.850 -5.574 12.335 1.00 86.50 181 PHE A C 1
ATOM 1423 O O . PHE A 1 181 ? 3.522 -6.566 12.615 1.00 86.50 181 PHE A O 1
ATOM 1430 N N . THR A 1 182 ? 1.852 -5.619 11.456 1.00 87.56 182 THR A N 1
ATOM 1431 C CA . THR A 1 182 ? 1.423 -6.815 10.723 1.00 87.56 182 THR A CA 1
ATOM 1432 C C . THR A 1 182 ? 1.265 -6.502 9.245 1.00 87.56 182 THR A C 1
ATOM 1434 O O . THR A 1 182 ? 0.866 -5.386 8.910 1.00 87.56 182 THR A O 1
ATOM 1437 N N . PRO A 1 183 ? 1.550 -7.464 8.350 1.00 87.25 183 PRO A N 1
ATOM 1438 C CA . PRO A 1 183 ? 1.277 -7.282 6.934 1.00 87.25 183 PRO A CA 1
ATOM 1439 C C . PRO A 1 183 ? -0.243 -7.214 6.707 1.00 87.25 183 PRO A C 1
ATOM 1441 O O . PRO A 1 183 ? -0.960 -8.105 7.175 1.00 87.25 183 PRO A O 1
ATOM 1444 N N . PRO A 1 184 ? -0.753 -6.203 5.982 1.00 84.88 184 PRO A N 1
ATOM 1445 C CA . PRO A 1 184 ? -2.160 -6.130 5.611 1.00 84.88 184 PRO A CA 1
ATOM 1446 C C . PRO A 1 184 ? -2.431 -7.094 4.447 1.00 84.88 184 PRO A C 1
ATOM 1448 O O . PRO A 1 184 ? -2.506 -6.684 3.293 1.00 84.88 184 PRO A O 1
ATOM 1451 N N . LEU A 1 185 ? -2.517 -8.393 4.739 1.00 88.75 185 LEU A N 1
ATOM 1452 C CA . LEU A 1 185 ? -2.802 -9.419 3.737 1.00 88.75 185 LEU A CA 1
ATOM 1453 C C . LEU A 1 185 ? -4.289 -9.780 3.762 1.00 88.75 185 LEU A C 1
ATOM 1455 O O . LEU A 1 185 ? -4.806 -10.273 4.769 1.00 88.75 185 LEU A O 1
ATOM 1459 N N . SER A 1 186 ? -4.950 -9.618 2.623 1.00 91.44 186 SER A N 1
ATOM 1460 C CA . SER A 1 186 ? -6.302 -10.117 2.397 1.00 91.44 186 SER A CA 1
ATOM 1461 C C . SER A 1 186 ? -6.445 -10.645 0.973 1.00 91.44 186 SER A C 1
ATOM 1463 O O . SER A 1 186 ? -5.671 -10.301 0.079 1.00 91.44 186 SER A O 1
ATOM 1465 N N . MET A 1 187 ? -7.418 -11.523 0.769 1.00 91.75 187 MET A N 1
ATOM 1466 C CA . MET A 1 187 ? -7.839 -11.975 -0.548 1.00 91.75 187 MET A CA 1
ATOM 1467 C C . MET A 1 187 ? -9.075 -11.182 -0.959 1.00 91.75 187 MET A C 1
ATOM 1469 O O . MET A 1 187 ? -10.083 -11.168 -0.254 1.00 91.75 187 MET A O 1
ATOM 1473 N N . GLN A 1 188 ? -8.984 -10.511 -2.099 1.00 93.12 188 GLN A N 1
ATOM 1474 C CA . GLN A 1 188 ? -9.993 -9.582 -2.589 1.00 93.12 188 GLN A CA 1
ATOM 1475 C C . GLN A 1 188 ? -10.595 -10.106 -3.885 1.00 93.12 188 GLN A C 1
ATOM 1477 O O . GLN A 1 188 ? -9.878 -10.615 -4.747 1.00 93.12 188 GLN A O 1
ATOM 1482 N N . TYR A 1 189 ? -11.907 -9.955 -4.020 1.00 94.25 189 TYR A N 1
ATOM 1483 C CA . TYR A 1 189 ? -12.642 -10.226 -5.247 1.00 94.25 189 TYR A CA 1
ATOM 1484 C C . TYR A 1 189 ? -13.245 -8.936 -5.787 1.00 94.25 189 TYR A C 1
ATOM 1486 O O . TYR A 1 189 ? -13.832 -8.179 -5.015 1.00 94.25 189 TYR A O 1
ATOM 1494 N N . SER A 1 190 ? -13.178 -8.746 -7.103 1.00 94.38 190 SER A N 1
ATOM 1495 C CA . SER A 1 190 ? -13.974 -7.770 -7.849 1.00 94.38 190 SER A CA 1
ATOM 1496 C C . SER A 1 190 ? -14.558 -8.434 -9.092 1.00 94.38 190 SER A C 1
ATOM 1498 O O . SER A 1 190 ? -13.848 -9.142 -9.806 1.00 94.38 190 SER A O 1
ATOM 1500 N N . SER A 1 191 ? -15.834 -8.178 -9.393 1.00 94.25 191 SER A N 1
ATOM 1501 C CA . SER A 1 191 ? -16.471 -8.672 -10.624 1.00 94.25 191 SER A CA 1
ATOM 1502 C C . SER A 1 191 ? -15.887 -8.079 -11.912 1.00 94.25 191 SER A C 1
ATOM 1504 O O . SER A 1 191 ? -16.039 -8.687 -12.965 1.00 94.25 191 SER A O 1
ATOM 1506 N N . ASP A 1 192 ? -15.233 -6.916 -11.828 1.00 94.12 192 ASP A N 1
ATOM 1507 C CA . ASP A 1 192 ? -14.479 -6.287 -12.931 1.00 94.12 192 ASP A CA 1
ATOM 1508 C C . ASP A 1 192 ? -12.991 -6.692 -12.913 1.00 94.12 192 ASP A C 1
ATOM 1510 O O . ASP A 1 192 ? -12.182 -6.259 -13.732 1.00 94.12 192 ASP A O 1
ATOM 1514 N N . GLY A 1 193 ? -12.594 -7.533 -11.953 1.00 90.81 193 GLY A N 1
ATOM 1515 C CA . GLY A 1 193 ? -11.229 -8.023 -11.844 1.00 90.81 193 GLY A CA 1
ATOM 1516 C C . GLY A 1 193 ? -10.877 -8.992 -12.975 1.00 90.81 193 GLY A C 1
ATOM 1517 O O . GLY A 1 193 ? -11.652 -9.873 -13.347 1.00 90.81 193 GLY A O 1
ATOM 1518 N N . GLY A 1 194 ? -9.663 -8.845 -13.506 1.00 91.12 194 GLY A N 1
ATOM 1519 C CA . GLY A 1 194 ? -9.128 -9.727 -14.539 1.00 91.12 194 GLY A CA 1
ATOM 1520 C C . GLY A 1 194 ? -8.810 -11.142 -14.042 1.00 91.12 194 GLY A C 1
ATOM 1521 O O . GLY A 1 194 ? -9.036 -11.506 -12.887 1.00 91.12 194 GLY A O 1
ATOM 1522 N N . SER A 1 195 ? -8.260 -11.960 -14.941 1.00 91.06 195 SER A N 1
ATOM 1523 C CA . SER A 1 195 ? -7.746 -13.284 -14.587 1.00 91.06 195 SER A CA 1
ATOM 1524 C C . SER A 1 195 ? -6.395 -13.160 -13.889 1.00 91.06 195 SER A C 1
ATOM 1526 O O . SER A 1 195 ? -5.494 -12.501 -14.403 1.00 91.06 195 SER A O 1
ATOM 1528 N N . GLY A 1 196 ? -6.236 -13.844 -12.759 1.00 88.69 196 GLY A N 1
ATOM 1529 C CA . GLY A 1 196 ? -4.964 -13.976 -12.057 1.00 88.69 196 GLY A CA 1
ATOM 1530 C C . GLY A 1 196 ? -4.709 -15.409 -11.599 1.00 88.69 196 GLY A C 1
ATOM 1531 O O . GLY A 1 196 ? -5.497 -16.319 -11.845 1.00 88.69 196 GLY A O 1
ATOM 1532 N N . TRP A 1 197 ? -3.604 -15.603 -10.886 1.00 88.12 197 TRP A N 1
ATOM 1533 C CA . TRP A 1 197 ? -3.206 -16.887 -10.297 1.00 88.12 197 TRP A CA 1
ATOM 1534 C C . TRP A 1 197 ? -4.203 -17.481 -9.287 1.00 88.12 197 TRP A C 1
ATOM 1536 O O . TRP A 1 197 ? -4.189 -18.685 -9.054 1.00 88.12 197 TRP A O 1
ATOM 1546 N N . LEU A 1 198 ? -5.096 -16.660 -8.724 1.00 91.44 198 LEU A N 1
ATOM 1547 C CA . LEU A 1 198 ? -6.163 -17.091 -7.810 1.00 91.44 198 LEU A CA 1
ATOM 1548 C C . LEU A 1 198 ? -7.507 -17.316 -8.522 1.00 91.44 198 LEU A C 1
ATOM 1550 O O . LEU A 1 198 ? -8.500 -17.642 -7.876 1.00 91.44 198 LEU A O 1
ATOM 1554 N N . GLY A 1 199 ? -7.547 -17.146 -9.846 1.00 93.06 199 GLY A N 1
ATOM 1555 C CA . GLY A 1 199 ? -8.755 -17.226 -10.662 1.00 93.06 199 GLY A CA 1
ATOM 1556 C C . GLY A 1 199 ? -9.238 -15.865 -11.164 1.00 93.06 199 GLY A C 1
ATOM 1557 O O . GLY A 1 199 ? -8.570 -14.841 -11.022 1.00 93.06 199 GLY A O 1
ATOM 1558 N N . LEU A 1 200 ? -10.409 -15.869 -11.801 1.00 94.69 200 LEU A N 1
ATOM 1559 C CA . LEU A 1 200 ? -11.039 -14.666 -12.342 1.00 94.69 200 LEU A CA 1
ATOM 1560 C C . LEU A 1 200 ? -11.597 -13.798 -11.211 1.00 94.69 200 LEU A C 1
ATOM 1562 O O . LEU A 1 200 ? -12.346 -14.290 -10.367 1.00 94.69 200 LEU A O 1
ATOM 1566 N N . GLY A 1 201 ? -11.238 -12.516 -11.204 1.00 93.44 201 GLY A N 1
ATOM 1567 C CA . GLY A 1 201 ? -11.729 -11.539 -10.235 1.00 93.44 201 GLY A CA 1
ATOM 1568 C C . GLY A 1 201 ? -11.037 -11.580 -8.873 1.00 93.44 201 GLY A C 1
ATOM 1569 O O . GLY A 1 201 ? -11.168 -10.622 -8.116 1.00 93.44 201 GLY A O 1
ATOM 1570 N N . TRP A 1 202 ? -10.281 -12.638 -8.560 1.00 94.38 202 TRP A N 1
ATOM 1571 C CA . TRP A 1 202 ? -9.593 -12.818 -7.279 1.00 94.38 202 TRP A CA 1
ATOM 1572 C C . TRP A 1 202 ? -8.139 -12.351 -7.327 1.00 94.38 202 TRP A C 1
ATOM 1574 O O . TRP A 1 202 ? -7.382 -12.684 -8.239 1.00 94.38 202 TRP A O 1
ATOM 1584 N N . SER A 1 203 ? -7.716 -11.626 -6.295 1.00 92.94 203 SER A N 1
ATOM 1585 C CA . SER A 1 203 ? -6.337 -11.165 -6.136 1.00 92.94 203 SER A CA 1
ATOM 1586 C C . SER A 1 203 ? -5.923 -11.105 -4.665 1.00 92.94 203 SER A C 1
ATOM 1588 O O . SER A 1 203 ? -6.757 -11.017 -3.767 1.00 92.94 203 SER A O 1
ATOM 1590 N N . ILE A 1 204 ? -4.614 -11.151 -4.424 1.00 92.56 204 ILE A N 1
ATOM 1591 C CA . ILE A 1 204 ? -4.000 -10.776 -3.148 1.00 92.56 204 ILE A CA 1
ATOM 1592 C C . ILE A 1 204 ? -3.159 -9.539 -3.459 1.00 92.56 204 ILE A C 1
ATOM 1594 O O . ILE A 1 204 ? -2.101 -9.681 -4.080 1.00 92.56 204 ILE A O 1
ATOM 1598 N N . PRO A 1 205 ? -3.634 -8.329 -3.128 1.00 91.06 205 PRO A N 1
ATOM 1599 C CA . PRO A 1 205 ? -2.890 -7.122 -3.425 1.00 91.06 205 PRO A CA 1
ATOM 1600 C C . PRO A 1 205 ? -1.693 -7.023 -2.487 1.00 91.06 205 PRO A C 1
ATOM 1602 O O . PRO A 1 205 ? -1.828 -6.916 -1.270 1.00 91.06 205 PRO A O 1
ATOM 1605 N N . ILE A 1 206 ? -0.510 -7.044 -3.085 1.00 92.25 206 ILE A N 1
ATOM 1606 C CA . ILE A 1 206 ? 0.736 -6.661 -2.433 1.00 92.25 206 ILE A CA 1
ATOM 1607 C C . ILE A 1 206 ? 1.106 -5.284 -2.962 1.00 92.25 206 ILE A C 1
ATOM 1609 O O . ILE A 1 206 ? 0.843 -4.972 -4.126 1.00 92.25 206 ILE A O 1
ATOM 1613 N N . ARG A 1 207 ? 1.700 -4.449 -2.108 1.00 95.12 207 ARG A N 1
ATOM 1614 C CA . ARG A 1 207 ? 2.143 -3.129 -2.548 1.00 95.12 207 ARG A CA 1
ATOM 1615 C C . ARG A 1 207 ? 3.213 -3.277 -3.617 1.00 95.12 207 ARG A C 1
ATOM 1617 O O . ARG A 1 207 ? 4.138 -4.076 -3.466 1.00 95.12 207 ARG A O 1
ATOM 1624 N N . THR A 1 208 ? 3.104 -2.499 -4.683 1.00 96.25 208 THR A N 1
ATOM 1625 C CA . THR A 1 208 ? 4.049 -2.562 -5.803 1.00 96.25 208 THR A CA 1
ATOM 1626 C C . THR A 1 208 ? 4.236 -1.195 -6.438 1.00 96.25 208 THR A C 1
ATOM 1628 O O . THR A 1 208 ? 3.322 -0.367 -6.473 1.00 96.25 208 THR A O 1
ATOM 1631 N N . ILE A 1 209 ? 5.429 -0.979 -6.986 1.00 97.75 209 ILE A N 1
ATOM 1632 C CA . ILE A 1 209 ? 5.670 0.081 -7.959 1.00 97.75 209 ILE A CA 1
ATOM 1633 C C . ILE A 1 209 ? 5.729 -0.572 -9.335 1.00 97.75 209 ILE A C 1
ATOM 1635 O O . ILE A 1 209 ? 6.440 -1.554 -9.531 1.00 97.75 209 ILE A O 1
ATOM 1639 N N . THR A 1 210 ? 4.970 -0.054 -10.294 1.00 96.75 210 THR A N 1
ATOM 1640 C CA . THR A 1 210 ? 4.892 -0.607 -11.656 1.00 96.75 210 THR A CA 1
ATOM 1641 C C . THR A 1 210 ? 4.952 0.492 -12.703 1.00 96.75 210 THR A C 1
ATOM 1643 O O . THR A 1 210 ? 4.723 1.666 -12.406 1.00 96.75 210 THR A O 1
ATOM 1646 N N . LEU A 1 211 ? 5.253 0.119 -13.943 1.00 95.69 211 LEU A N 1
ATOM 1647 C CA . LEU A 1 211 ? 5.171 1.033 -15.076 1.00 95.69 211 LEU A CA 1
ATOM 1648 C C . LEU A 1 211 ? 3.732 1.222 -15.566 1.00 95.69 211 LEU A C 1
ATOM 1650 O O . LEU A 1 211 ? 2.971 0.269 -15.711 1.00 95.69 211 LEU A O 1
ATOM 1654 N N . ASP A 1 212 ? 3.381 2.463 -15.891 1.00 94.56 212 ASP A N 1
ATOM 1655 C CA . ASP A 1 212 ? 2.111 2.820 -16.515 1.00 94.56 212 ASP A CA 1
ATOM 1656 C C . ASP A 1 212 ? 2.170 2.574 -18.027 1.00 94.56 212 ASP A C 1
ATOM 1658 O O . ASP A 1 212 ? 2.769 3.341 -18.782 1.00 94.56 212 ASP A O 1
ATOM 1662 N N . THR A 1 213 ? 1.514 1.509 -18.480 1.00 92.19 213 THR A N 1
ATOM 1663 C CA . THR A 1 213 ? 1.491 1.098 -19.892 1.00 92.19 213 THR A CA 1
ATOM 1664 C C . THR A 1 213 ? 0.312 1.670 -20.681 1.00 92.19 213 THR A C 1
ATOM 1666 O O . THR A 1 213 ? 0.170 1.384 -21.872 1.00 92.19 213 THR A O 1
ATOM 1669 N N . ARG A 1 214 ? -0.526 2.530 -20.075 1.00 91.38 214 ARG A N 1
ATOM 1670 C CA . ARG A 1 214 ? -1.704 3.126 -20.744 1.00 91.38 214 ARG A CA 1
ATOM 1671 C C . ARG A 1 214 ? -1.348 3.967 -21.973 1.00 91.38 214 ARG A C 1
ATOM 1673 O O . ARG A 1 214 ? -2.201 4.178 -22.829 1.00 91.38 214 ARG A O 1
ATOM 1680 N N . TRP A 1 215 ? -0.109 4.451 -22.050 1.00 87.25 215 TRP A N 1
ATOM 1681 C CA . TRP A 1 215 ? 0.395 5.312 -23.127 1.00 87.25 215 TRP A CA 1
ATOM 1682 C C . TRP A 1 215 ? 1.361 4.594 -24.080 1.00 87.25 215 TRP A C 1
ATOM 1684 O O . TRP A 1 215 ? 2.004 5.242 -24.901 1.00 87.25 215 TRP A O 1
ATOM 1694 N N . GLY A 1 216 ? 1.451 3.266 -23.988 1.00 88.56 216 GLY A N 1
ATOM 1695 C CA . GLY A 1 216 ? 2.354 2.444 -24.787 1.00 88.56 216 GLY A CA 1
ATOM 1696 C C . GLY A 1 216 ? 3.377 1.694 -23.939 1.00 88.56 216 GLY A C 1
ATOM 1697 O O . GLY A 1 216 ? 3.455 1.853 -22.720 1.00 88.56 216 GLY A O 1
ATOM 1698 N N . ALA A 1 217 ? 4.156 0.842 -24.602 1.00 87.94 217 ALA A N 1
ATOM 1699 C CA . ALA A 1 217 ? 5.215 0.089 -23.946 1.00 87.94 217 ALA A CA 1
ATOM 1700 C C . ALA A 1 217 ? 6.422 0.999 -23.633 1.00 87.94 217 ALA A C 1
ATOM 1702 O O . ALA A 1 217 ? 6.809 1.805 -24.485 1.00 87.94 217 ALA A O 1
ATOM 1703 N N . PRO A 1 218 ? 7.044 0.859 -22.449 1.00 85.81 218 PRO A N 1
ATOM 1704 C CA . PRO A 1 218 ? 8.244 1.607 -22.091 1.00 85.81 218 PRO A CA 1
ATOM 1705 C C . PRO A 1 218 ? 9.409 1.235 -23.014 1.00 85.81 218 PRO A C 1
ATOM 1707 O O . PRO A 1 218 ? 9.641 0.062 -23.316 1.00 85.81 218 PRO A O 1
ATOM 1710 N N . VAL A 1 219 ? 10.151 2.248 -23.463 1.00 91.06 219 VAL A N 1
ATOM 1711 C CA . VAL A 1 219 ? 11.293 2.067 -24.374 1.00 91.06 219 VAL A CA 1
ATOM 1712 C C . VAL A 1 219 ? 12.570 1.701 -23.612 1.00 91.06 219 VAL A C 1
ATOM 1714 O O . VAL A 1 219 ? 13.429 1.030 -24.183 1.00 91.06 219 VAL A O 1
ATOM 1717 N N . PHE A 1 220 ? 12.678 2.094 -22.336 1.00 93.38 220 PHE A N 1
ATOM 1718 C CA . PHE A 1 220 ? 13.880 1.942 -21.513 1.00 93.38 220 PHE A CA 1
ATOM 1719 C C . PHE A 1 220 ? 15.113 2.604 -22.138 1.00 93.38 220 PHE A C 1
ATOM 1721 O O . PHE A 1 220 ? 16.155 1.978 -22.333 1.00 93.38 220 PHE A O 1
ATOM 1728 N N . SER A 1 221 ? 14.988 3.883 -22.501 1.00 92.81 221 SER A N 1
ATOM 1729 C CA . SER A 1 221 ? 16.101 4.630 -23.095 1.00 92.81 221 SER A CA 1
ATOM 1730 C C . SER A 1 221 ? 17.247 4.811 -22.096 1.00 92.81 221 SER A C 1
ATOM 1732 O O . SER A 1 221 ? 17.016 5.235 -20.969 1.00 92.81 221 SER A O 1
ATOM 1734 N N . ALA A 1 222 ? 18.492 4.558 -22.501 1.00 90.44 222 ALA A N 1
ATOM 1735 C CA . ALA A 1 222 ? 19.646 4.752 -21.620 1.00 90.44 222 ALA A CA 1
ATOM 1736 C C . ALA A 1 222 ? 19.817 6.227 -21.204 1.00 90.44 222 ALA A C 1
ATOM 1738 O O . ALA A 1 222 ? 20.072 6.513 -20.039 1.00 90.44 222 ALA A O 1
ATOM 1739 N N . ASP A 1 223 ? 19.584 7.162 -22.129 1.00 91.31 223 ASP A N 1
ATOM 1740 C CA . ASP A 1 223 ? 19.921 8.580 -21.935 1.00 91.31 223 ASP A CA 1
ATOM 1741 C C . ASP A 1 223 ? 18.729 9.450 -21.524 1.00 91.31 223 ASP A C 1
ATOM 1743 O O . ASP A 1 223 ? 18.898 10.583 -21.064 1.00 91.31 223 ASP A O 1
ATOM 1747 N N . LYS A 1 224 ? 17.506 8.959 -21.743 1.00 91.00 224 LYS A N 1
ATOM 1748 C CA . LYS A 1 224 ? 16.272 9.735 -21.592 1.00 91.00 224 LYS A CA 1
ATOM 1749 C C . LYS A 1 224 ? 15.311 9.063 -20.628 1.00 91.00 224 LYS A C 1
ATOM 1751 O O . LYS A 1 224 ? 15.126 7.853 -20.696 1.00 91.00 224 LYS A O 1
ATOM 1756 N N . GLU A 1 225 ? 14.662 9.855 -19.782 1.00 90.62 225 GLU A N 1
ATOM 1757 C CA . GLU A 1 225 ? 13.606 9.378 -18.891 1.00 90.62 225 GLU A CA 1
ATOM 1758 C C . GLU A 1 225 ? 12.336 9.110 -19.717 1.00 90.62 225 GLU A C 1
ATOM 1760 O O . GLU A 1 225 ? 11.656 10.040 -20.146 1.00 90.62 225 GLU A O 1
ATOM 1765 N N . THR A 1 226 ? 12.047 7.836 -19.997 1.00 91.62 226 THR A N 1
ATOM 1766 C CA . THR A 1 226 ? 10.910 7.418 -20.842 1.00 91.62 226 THR A CA 1
ATOM 1767 C C . THR A 1 226 ? 9.784 6.738 -20.070 1.00 91.62 226 THR A C 1
ATOM 1769 O O . THR A 1 226 ? 8.697 6.535 -20.609 1.00 91.62 226 THR A O 1
ATOM 1772 N N . GLU A 1 227 ? 10.025 6.389 -18.811 1.00 93.38 227 GLU A N 1
ATOM 1773 C CA . GLU A 1 227 ? 9.135 5.579 -17.991 1.00 93.38 227 GLU A CA 1
ATOM 1774 C C . GLU A 1 227 ? 8.148 6.439 -17.194 1.00 93.38 227 GLU A C 1
ATOM 1776 O O . GLU A 1 227 ? 8.487 7.492 -16.655 1.00 93.38 227 GLU A O 1
ATOM 1781 N N . ILE A 1 228 ? 6.911 5.960 -17.080 1.00 94.00 228 ILE A N 1
ATOM 1782 C CA . ILE A 1 228 ? 5.914 6.510 -16.162 1.00 94.00 228 ILE A CA 1
ATOM 1783 C C . ILE A 1 228 ? 5.682 5.464 -15.086 1.00 94.00 228 ILE A C 1
ATOM 1785 O O . ILE A 1 228 ? 5.456 4.300 -15.404 1.00 94.00 228 ILE A O 1
ATOM 1789 N N . TYR A 1 229 ? 5.712 5.881 -13.827 1.00 95.56 229 TYR A N 1
ATOM 1790 C CA . TYR A 1 229 ? 5.607 4.986 -12.681 1.00 95.56 229 TYR A CA 1
ATOM 1791 C C . TYR A 1 229 ? 4.257 5.138 -11.985 1.00 95.56 229 TYR A C 1
ATOM 1793 O O . TYR A 1 229 ? 3.663 6.220 -11.974 1.00 95.56 229 TYR A O 1
ATOM 1801 N N . THR A 1 230 ? 3.788 4.062 -11.368 1.00 96.12 230 THR A N 1
ATOM 1802 C CA . THR A 1 230 ? 2.650 4.063 -10.450 1.00 96.12 230 THR A CA 1
ATOM 1803 C C . THR A 1 230 ? 3.036 3.367 -9.152 1.00 96.12 230 THR A C 1
ATOM 1805 O O . THR A 1 230 ? 3.779 2.391 -9.185 1.00 96.12 230 THR A O 1
ATOM 1808 N N . LEU A 1 231 ? 2.541 3.870 -8.024 1.00 95.88 231 LEU A N 1
ATOM 1809 C CA . LEU A 1 231 ? 2.619 3.229 -6.713 1.00 95.88 231 LEU A CA 1
ATOM 1810 C C . LEU A 1 231 ? 1.209 2.794 -6.333 1.00 95.88 231 LEU A C 1
ATOM 1812 O O . LEU A 1 231 ? 0.332 3.645 -6.205 1.00 95.88 231 LEU A O 1
ATOM 1816 N N . ASP A 1 232 ? 0.985 1.490 -6.181 1.00 93.31 232 ASP A N 1
ATOM 1817 C CA . ASP A 1 232 ? -0.328 0.930 -5.831 1.00 93.31 232 ASP A CA 1
ATOM 1818 C C . ASP A 1 232 ? -1.461 1.421 -6.774 1.00 93.31 232 ASP A C 1
ATOM 1820 O O . ASP A 1 232 ? -2.608 1.604 -6.372 1.00 93.31 232 ASP A O 1
ATOM 1824 N N . GLY A 1 233 ? -1.125 1.670 -8.050 1.00 91.69 233 GLY A N 1
ATOM 1825 C CA . GLY A 1 233 ? -2.029 2.194 -9.084 1.00 91.69 233 GLY A CA 1
ATOM 1826 C C . GLY A 1 233 ? -2.116 3.726 -9.179 1.00 91.69 233 GLY A C 1
ATOM 1827 O O . GLY A 1 233 ? -2.611 4.250 -10.180 1.00 91.69 233 GLY A O 1
ATOM 1828 N N . GLU A 1 234 ? -1.588 4.465 -8.202 1.00 93.31 234 GLU A N 1
ATOM 1829 C CA . GLU A 1 234 ? -1.531 5.928 -8.233 1.00 93.31 234 GLU A CA 1
ATOM 1830 C C . GLU A 1 234 ? -0.315 6.413 -9.026 1.00 93.31 234 GLU A C 1
ATOM 1832 O O . GLU A 1 234 ? 0.823 6.025 -8.766 1.00 93.31 234 GLU A O 1
ATOM 1837 N N . GLN A 1 235 ? -0.541 7.287 -10.008 1.00 94.00 235 GLN A N 1
ATOM 1838 C CA . GLN A 1 235 ? 0.523 7.771 -10.890 1.00 94.00 235 GLN A CA 1
ATOM 1839 C C . GLN A 1 235 ? 1.524 8.647 -10.131 1.00 94.00 235 GLN A C 1
ATOM 1841 O O . GLN A 1 235 ? 1.134 9.569 -9.409 1.00 94.00 235 GLN A O 1
ATOM 1846 N N . LEU A 1 236 ? 2.810 8.390 -10.354 1.00 93.75 236 LEU A N 1
ATOM 1847 C CA . LEU A 1 236 ? 3.915 9.164 -9.812 1.00 93.75 236 LEU A CA 1
ATOM 1848 C C . LEU A 1 236 ? 4.390 10.218 -10.809 1.00 93.75 236 LEU A C 1
ATOM 1850 O O . LEU A 1 236 ? 4.328 10.045 -12.026 1.00 93.75 236 LEU A O 1
ATOM 1854 N N . VAL A 1 237 ? 4.886 11.318 -10.263 1.00 92.00 237 VAL A N 1
ATOM 1855 C CA . VAL A 1 237 ? 5.394 12.471 -10.992 1.00 92.00 237 VAL A CA 1
ATOM 1856 C C . VAL A 1 237 ? 6.771 12.786 -10.446 1.00 92.00 237 VAL A C 1
ATOM 1858 O O . VAL A 1 237 ? 6.923 12.960 -9.235 1.00 92.00 237 VAL A O 1
ATOM 1861 N N . LEU A 1 238 ? 7.767 12.860 -11.325 1.00 90.75 238 LEU A N 1
ATOM 1862 C CA . LEU A 1 238 ? 9.118 13.221 -10.924 1.00 90.75 238 LEU A CA 1
ATOM 1863 C C . LEU A 1 238 ? 9.093 14.655 -10.388 1.00 90.75 238 LEU A C 1
ATOM 1865 O O . LEU A 1 238 ? 8.641 15.581 -11.070 1.00 90.75 238 LEU A O 1
ATOM 1869 N N . LYS A 1 239 ? 9.575 14.834 -9.161 1.00 85.50 239 LYS A N 1
ATOM 1870 C CA . LYS A 1 239 ? 9.838 16.141 -8.568 1.00 85.50 239 LYS A CA 1
ATOM 1871 C C . LYS A 1 239 ? 11.127 16.619 -9.233 1.00 85.50 239 LYS A C 1
ATOM 1873 O O . LYS A 1 239 ? 12.197 16.111 -8.915 1.00 85.50 239 LYS A O 1
ATOM 1878 N N . GLY A 1 240 ? 10.986 17.433 -10.284 1.00 69.69 240 GLY A N 1
ATOM 1879 C CA . GLY A 1 240 ? 12.048 17.723 -11.250 1.00 69.69 240 GLY A CA 1
ATOM 1880 C C . GLY A 1 240 ? 13.401 17.994 -10.594 1.00 69.69 240 GLY A C 1
ATOM 1881 O O . GLY A 1 240 ? 13.466 18.653 -9.559 1.00 69.69 240 GLY A O 1
ATOM 1882 N N . SER A 1 241 ? 14.483 17.476 -11.182 1.00 58.00 241 SER A N 1
ATOM 1883 C CA . SER A 1 241 ? 15.823 17.712 -10.650 1.00 58.00 241 SER A CA 1
ATOM 1884 C C . SER A 1 241 ? 16.619 18.708 -11.483 1.00 58.00 241 SER A C 1
ATOM 1886 O O . SER A 1 241 ? 16.622 18.700 -12.713 1.00 58.00 241 SER A O 1
ATOM 1888 N N . THR A 1 242 ? 17.412 19.468 -10.731 1.00 45.75 242 THR A N 1
ATOM 1889 C CA . THR A 1 242 ? 18.545 20.321 -11.109 1.00 45.75 242 THR A CA 1
ATOM 1890 C C . THR A 1 242 ? 18.244 21.759 -11.568 1.00 45.75 242 THR A C 1
ATOM 1892 O O . THR A 1 242 ? 17.774 22.042 -12.663 1.00 45.75 242 THR A O 1
ATOM 1895 N N . ALA A 1 243 ? 18.663 22.671 -10.687 1.00 45.38 243 ALA A N 1
ATOM 1896 C CA . ALA A 1 243 ? 19.131 24.039 -10.907 1.00 45.38 243 ALA A CA 1
ATOM 1897 C C . ALA A 1 243 ? 18.159 25.216 -11.091 1.00 45.38 243 ALA A C 1
ATOM 1899 O O . ALA A 1 243 ? 18.657 26.325 -10.911 1.00 45.38 243 ALA A O 1
ATOM 1900 N N . ASN A 1 244 ? 16.845 25.083 -11.344 1.00 44.75 244 ASN A N 1
ATOM 1901 C CA . ASN A 1 244 ? 15.969 26.262 -11.133 1.00 44.75 244 ASN A CA 1
ATOM 1902 C C . ASN A 1 244 ? 14.445 26.110 -11.103 1.00 44.75 244 ASN A C 1
ATOM 1904 O O . ASN A 1 244 ? 13.769 27.130 -10.999 1.00 44.75 244 ASN A O 1
ATOM 1908 N N . THR A 1 245 ? 13.853 24.921 -11.160 1.00 52.44 245 THR A N 1
ATOM 1909 C CA . THR A 1 245 ? 12.390 24.847 -11.056 1.00 52.44 245 THR A CA 1
ATOM 1910 C C . THR A 1 245 ? 11.930 23.505 -10.511 1.00 52.44 245 THR A C 1
ATOM 1912 O O . THR A 1 245 ? 12.221 22.481 -11.124 1.00 52.44 245 THR A O 1
ATOM 1915 N N . ASP A 1 246 ? 11.140 23.532 -9.431 1.00 63.78 246 ASP A N 1
ATOM 1916 C CA . ASP A 1 246 ? 10.275 22.447 -8.927 1.00 63.78 246 ASP A CA 1
ATOM 1917 C C . ASP A 1 246 ? 9.171 22.093 -9.946 1.00 63.78 246 ASP A C 1
ATOM 1919 O O . ASP A 1 246 ? 7.978 22.040 -9.640 1.00 63.78 246 ASP A O 1
ATOM 1923 N N . VAL A 1 247 ? 9.538 21.943 -11.216 1.00 69.38 247 VAL A N 1
ATOM 1924 C CA . VAL A 1 247 ? 8.604 21.638 -12.286 1.00 69.38 247 VAL A CA 1
ATOM 1925 C C . VAL A 1 247 ? 8.396 20.126 -12.302 1.00 69.38 247 VAL A C 1
ATOM 1927 O O . VAL A 1 247 ? 9.350 19.375 -12.514 1.00 69.38 247 VAL A O 1
ATOM 1930 N N . PRO A 1 248 ? 7.159 19.654 -12.076 1.00 82.56 248 PRO A N 1
ATOM 1931 C CA . PRO A 1 248 ? 6.843 18.241 -12.177 1.00 82.56 248 PRO A CA 1
ATOM 1932 C C . PRO A 1 248 ? 7.077 17.732 -13.602 1.00 82.56 248 PRO A C 1
ATOM 1934 O O . PRO A 1 248 ? 6.592 18.334 -14.566 1.00 82.56 248 PRO A O 1
ATOM 1937 N N . TYR A 1 249 ? 7.760 16.596 -13.724 1.00 87.44 249 TYR A N 1
ATOM 1938 C CA . TYR A 1 249 ? 8.045 15.959 -15.006 1.00 87.44 249 TYR A CA 1
ATOM 1939 C C . TYR A 1 249 ? 7.323 14.613 -15.156 1.00 8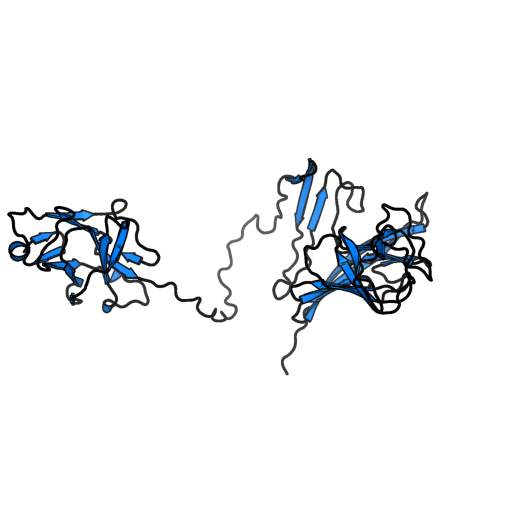7.44 249 TYR A C 1
ATOM 1941 O O . TYR A 1 249 ? 7.308 13.784 -14.242 1.00 87.44 249 TYR A O 1
ATOM 1949 N N . MET A 1 250 ? 6.745 14.398 -16.340 1.00 88.69 250 MET A N 1
ATOM 1950 C CA . MET A 1 250 ? 6.306 13.097 -16.844 1.00 88.69 250 MET A CA 1
ATOM 1951 C C . MET A 1 250 ? 6.612 13.018 -18.353 1.00 88.69 250 MET A C 1
ATOM 1953 O O . MET A 1 250 ? 6.367 14.003 -19.065 1.00 88.69 250 MET A O 1
ATOM 1957 N N . PRO A 1 251 ? 7.064 11.859 -18.869 1.00 87.62 251 PRO A N 1
ATOM 1958 C CA . PRO A 1 251 ? 7.398 11.686 -20.286 1.00 87.62 251 PRO A CA 1
ATOM 1959 C C . PRO A 1 251 ? 6.249 11.992 -21.254 1.00 87.62 251 PRO A C 1
ATOM 1961 O O . PRO A 1 251 ? 6.456 12.582 -22.310 1.00 87.62 251 PRO A O 1
ATOM 1964 N N . ASN A 1 252 ? 5.016 11.632 -20.890 1.00 88.19 252 ASN A N 1
ATOM 1965 C CA . ASN A 1 252 ? 3.839 11.831 -21.742 1.00 88.19 252 ASN A CA 1
ATOM 1966 C C . ASN A 1 252 ? 3.268 13.255 -21.697 1.00 88.19 252 ASN A C 1
ATOM 1968 O O . ASN A 1 252 ? 2.472 13.605 -22.568 1.00 88.19 252 ASN A O 1
ATOM 1972 N N . ARG A 1 253 ? 3.598 14.050 -20.671 1.00 87.50 253 ARG A N 1
ATOM 1973 C CA . ARG A 1 253 ? 3.155 15.441 -20.528 1.00 87.50 253 ARG A CA 1
ATOM 1974 C C . ARG A 1 253 ? 3.858 16.122 -19.361 1.00 87.50 253 ARG A C 1
ATOM 1976 O O . ARG A 1 253 ? 3.659 15.739 -18.213 1.00 87.50 253 ARG A O 1
ATOM 1983 N N . HIS A 1 254 ? 4.511 17.242 -19.617 1.00 84.50 254 HIS A N 1
ATOM 1984 C CA . HIS A 1 254 ? 4.994 18.131 -18.560 1.00 84.50 254 HIS A CA 1
ATOM 1985 C C . HIS A 1 254 ? 4.897 19.590 -18.997 1.00 84.50 254 HIS A C 1
ATOM 1987 O O . HIS A 1 254 ? 4.615 19.893 -20.159 1.00 84.50 254 HIS A O 1
ATOM 1993 N N . ARG A 1 255 ? 5.006 20.499 -18.023 1.00 80.44 255 ARG A N 1
ATOM 1994 C CA . ARG A 1 255 ? 4.874 21.940 -18.242 1.00 80.44 255 ARG A CA 1
ATOM 1995 C C . ARG A 1 255 ? 6.238 22.592 -18.146 1.00 80.44 255 ARG A C 1
ATOM 1997 O O . ARG A 1 255 ? 6.779 22.681 -17.057 1.00 80.44 255 ARG A O 1
ATOM 2004 N N . GLU A 1 256 ? 6.718 23.155 -19.237 1.00 74.44 256 GLU A N 1
ATOM 2005 C CA . GLU A 1 256 ? 7.974 23.893 -19.283 1.00 74.44 256 GLU A CA 1
ATOM 2006 C C . GLU A 1 256 ? 7.702 25.318 -19.775 1.00 74.44 256 GLU A C 1
ATOM 2008 O O . GLU A 1 256 ? 6.978 25.513 -20.751 1.00 74.44 256 GLU A O 1
ATOM 2013 N N . ASN A 1 257 ? 8.219 26.334 -19.073 1.00 76.00 257 ASN A N 1
ATOM 2014 C CA . ASN A 1 257 ? 8.096 27.748 -19.467 1.00 76.00 257 ASN A CA 1
ATOM 2015 C C . ASN A 1 257 ? 6.665 28.176 -19.865 1.00 76.00 257 ASN A C 1
ATOM 2017 O O . ASN A 1 257 ? 6.446 28.892 -20.838 1.00 76.00 257 ASN A O 1
ATOM 2021 N N . SER A 1 258 ? 5.667 27.732 -19.094 1.00 79.31 258 SER A N 1
ATOM 2022 C CA . SER A 1 258 ? 4.231 27.979 -19.320 1.00 79.31 258 SER A CA 1
ATOM 2023 C C . SER A 1 258 ? 3.568 27.265 -20.500 1.00 79.31 258 SER A C 1
ATOM 2025 O O . SER A 1 258 ? 2.371 27.458 -20.706 1.00 79.31 258 SER A O 1
ATOM 2027 N N . THR A 1 259 ? 4.273 26.373 -21.189 1.00 81.31 259 THR A N 1
ATOM 2028 C CA . THR A 1 259 ? 3.730 25.545 -22.274 1.00 81.31 259 THR A CA 1
ATOM 2029 C C . THR A 1 259 ? 3.731 24.072 -21.865 1.00 81.31 259 THR A C 1
ATOM 2031 O O . THR A 1 259 ? 4.547 23.653 -21.050 1.00 81.31 259 THR A O 1
ATOM 2034 N N . TYR A 1 260 ? 2.795 23.277 -22.389 1.00 85.44 260 TYR A N 1
ATOM 2035 C CA . TYR A 1 260 ? 2.815 21.823 -22.214 1.00 85.44 260 TYR A CA 1
ATOM 2036 C C . TYR A 1 260 ? 3.510 21.172 -23.406 1.00 85.44 260 TYR A C 1
ATOM 2038 O O . TYR A 1 260 ? 3.139 21.452 -24.545 1.00 85.44 260 TYR A O 1
ATOM 2046 N N . ASN A 1 261 ? 4.481 20.300 -23.148 1.00 86.06 261 ASN A N 1
ATOM 2047 C CA . ASN A 1 261 ? 5.192 19.565 -24.189 1.00 86.06 261 ASN A CA 1
ATOM 2048 C C . ASN A 1 261 ? 5.447 18.098 -23.759 1.00 86.06 261 ASN A C 1
ATOM 2050 O O . ASN A 1 261 ? 4.945 17.640 -22.726 1.00 86.06 261 ASN A O 1
ATOM 2054 N N . THR A 1 262 ? 6.154 17.355 -24.614 1.00 88.62 262 THR A N 1
ATOM 2055 C CA . THR A 1 262 ? 6.513 15.933 -24.438 1.00 88.62 262 THR A CA 1
ATOM 2056 C C . THR A 1 262 ? 8.013 15.693 -24.645 1.00 88.62 262 THR A C 1
ATOM 2058 O O . THR A 1 262 ? 8.439 14.595 -24.994 1.00 88.62 262 THR A O 1
ATOM 2061 N N . GLU A 1 263 ? 8.833 16.728 -24.456 1.00 88.44 263 GLU A N 1
ATOM 2062 C CA . GLU A 1 263 ? 10.281 16.621 -24.599 1.00 88.44 263 GLU A CA 1
ATOM 2063 C C . GLU A 1 263 ? 10.888 15.711 -23.519 1.00 88.44 263 GLU A C 1
ATOM 2065 O O . GLU A 1 263 ? 10.595 15.802 -22.329 1.00 88.44 263 GLU A O 1
ATOM 2070 N N . LEU A 1 264 ? 11.736 14.766 -23.919 1.00 87.69 264 LEU A N 1
ATOM 2071 C CA . LEU A 1 264 ? 12.280 13.816 -22.956 1.00 87.69 264 LEU A CA 1
ATOM 2072 C C . LEU A 1 264 ? 13.417 14.440 -22.139 1.00 87.69 264 LEU A C 1
ATOM 2074 O O . LEU A 1 264 ? 14.441 14.863 -22.695 1.00 87.69 264 LEU A O 1
ATOM 2078 N N . LEU A 1 265 ? 13.264 14.411 -20.814 1.00 87.38 265 LEU A N 1
ATOM 2079 C CA . LEU A 1 265 ? 14.291 14.822 -19.866 1.00 87.38 265 LEU A CA 1
ATOM 2080 C C . LEU A 1 265 ? 15.490 13.870 -19.964 1.00 87.38 265 LEU A C 1
ATOM 2082 O O . LEU A 1 265 ? 15.334 12.670 -20.208 1.00 87.38 265 LEU A O 1
ATOM 2086 N N . GLY A 1 266 ? 16.700 14.407 -19.793 1.00 88.69 266 GLY A N 1
ATOM 2087 C CA . GLY A 1 266 ? 17.890 13.576 -19.609 1.00 88.69 266 GLY A CA 1
ATOM 2088 C C . GLY A 1 266 ? 17.752 12.721 -18.351 1.00 88.69 266 GLY A C 1
ATOM 2089 O O . GLY A 1 266 ? 17.257 13.199 -17.331 1.00 88.69 266 GLY A O 1
ATOM 2090 N N . ARG A 1 267 ? 18.161 11.455 -18.420 1.00 88.75 267 ARG A N 1
ATOM 2091 C CA . ARG A 1 267 ? 18.070 10.553 -17.273 1.00 88.75 267 ARG A CA 1
ATOM 2092 C C . ARG A 1 267 ? 18.904 11.102 -16.115 1.00 88.75 267 ARG A C 1
ATOM 2094 O O . ARG A 1 267 ? 20.043 11.531 -16.289 1.00 88.75 267 ARG A O 1
ATOM 2101 N N . LEU A 1 268 ? 18.303 11.105 -14.934 1.00 84.94 268 LEU A N 1
ATOM 2102 C CA . LEU A 1 268 ? 18.938 11.576 -13.713 1.00 84.94 268 LEU A CA 1
ATOM 2103 C C . LEU A 1 268 ? 19.662 10.415 -13.036 1.00 84.94 268 LEU A C 1
ATOM 2105 O O . LEU A 1 268 ? 19.112 9.316 -12.941 1.00 84.94 268 LEU A O 1
ATOM 2109 N N . SER A 1 269 ? 20.878 10.665 -12.560 1.00 82.56 269 SER A N 1
ATOM 2110 C CA . SER A 1 269 ? 21.680 9.665 -11.862 1.00 82.56 269 SER A CA 1
ATOM 2111 C C . SER A 1 269 ? 21.512 9.754 -10.345 1.00 82.56 269 SER A C 1
ATOM 2113 O O . SER A 1 269 ? 21.371 10.833 -9.766 1.00 82.56 269 SER A O 1
ATOM 2115 N N . GLY A 1 270 ? 21.570 8.601 -9.681 1.00 85.50 270 GLY A N 1
ATOM 2116 C CA . GLY A 1 270 ? 21.624 8.515 -8.227 1.00 85.50 270 GLY A CA 1
ATOM 2117 C C . GLY A 1 270 ? 20.247 8.541 -7.574 1.00 85.50 270 GLY A C 1
ATOM 2118 O O . GLY A 1 270 ? 19.556 7.528 -7.561 1.00 85.50 270 GLY A O 1
ATOM 2119 N N . ILE A 1 271 ? 19.890 9.663 -6.947 1.00 91.25 271 ILE A N 1
ATOM 2120 C CA . ILE A 1 271 ? 18.688 9.785 -6.112 1.00 91.25 271 ILE A CA 1
ATOM 2121 C C . ILE A 1 271 ? 17.699 10.719 -6.797 1.00 91.25 271 ILE A C 1
ATOM 2123 O O . ILE A 1 271 ? 18.022 11.863 -7.107 1.00 91.25 271 ILE A O 1
ATOM 2127 N N . THR A 1 272 ? 16.478 10.234 -6.996 1.00 91.44 272 THR A N 1
ATOM 2128 C CA . THR A 1 272 ? 15.394 10.997 -7.622 1.00 91.44 272 THR A CA 1
ATOM 2129 C C . THR A 1 272 ? 14.140 10.945 -6.765 1.00 91.44 272 THR A C 1
ATOM 2131 O O . THR A 1 272 ? 13.773 9.890 -6.253 1.00 91.44 272 THR A O 1
ATOM 2134 N N . GLU A 1 273 ? 13.488 12.091 -6.586 1.00 92.44 273 GLU A N 1
ATOM 2135 C CA . GLU A 1 273 ? 12.283 12.215 -5.764 1.00 92.44 273 GLU A CA 1
ATOM 2136 C C . GLU A 1 273 ? 11.026 12.252 -6.630 1.00 92.44 273 GLU A C 1
ATOM 2138 O O . GLU A 1 273 ? 11.000 12.844 -7.710 1.00 92.44 273 GLU A O 1
ATOM 2143 N N . PHE A 1 274 ? 9.955 11.648 -6.130 1.00 92.62 274 PHE A N 1
ATOM 2144 C CA . PHE A 1 274 ? 8.662 11.582 -6.791 1.00 92.62 274 PHE A CA 1
ATOM 2145 C C . PHE A 1 274 ? 7.551 12.024 -5.843 1.00 92.62 274 PHE A C 1
ATOM 2147 O O . PHE A 1 274 ? 7.641 11.876 -4.627 1.00 92.62 274 PHE A O 1
ATOM 2154 N N . ASN A 1 275 ? 6.470 12.533 -6.425 1.00 91.50 275 ASN A N 1
ATOM 2155 C CA . ASN A 1 275 ? 5.211 12.801 -5.740 1.00 91.50 275 ASN A CA 1
ATOM 2156 C C . ASN A 1 275 ? 4.087 12.012 -6.410 1.00 91.50 275 ASN A C 1
ATOM 2158 O O . ASN A 1 275 ? 4.145 11.740 -7.610 1.00 91.50 275 ASN A O 1
ATOM 2162 N N . THR A 1 276 ? 3.018 11.707 -5.678 1.00 92.19 276 THR A N 1
ATOM 2163 C CA . THR A 1 276 ? 1.782 11.249 -6.317 1.00 92.19 276 THR A CA 1
ATOM 2164 C C . THR A 1 276 ? 1.151 12.394 -7.109 1.00 92.19 276 THR A C 1
ATOM 2166 O O . THR A 1 276 ? 1.134 13.547 -6.674 1.00 92.19 276 THR A O 1
ATOM 2169 N N . ARG A 1 277 ? 0.598 12.088 -8.286 1.00 88.12 277 ARG A N 1
ATOM 2170 C CA . ARG A 1 277 ? -0.073 13.081 -9.138 1.00 88.12 277 ARG A CA 1
ATOM 2171 C C . ARG A 1 277 ? -1.261 13.728 -8.429 1.00 88.12 277 ARG A C 1
ATOM 2173 O O . ARG A 1 277 ? -1.521 14.917 -8.611 1.00 88.12 277 ARG A O 1
ATOM 2180 N N . LYS A 1 278 ? -1.991 12.936 -7.646 1.00 87.31 278 LYS A N 1
ATOM 2181 C CA . LYS A 1 278 ? -3.029 13.404 -6.734 1.00 87.31 278 LYS A CA 1
ATOM 2182 C C . LYS A 1 278 ? -2.488 13.289 -5.314 1.00 87.31 278 LYS A C 1
ATOM 2184 O O . LYS A 1 278 ? -2.244 12.189 -4.822 1.00 87.31 278 LYS A O 1
ATOM 2189 N N . LEU A 1 279 ? -2.291 14.434 -4.666 1.00 78.94 279 LEU A N 1
ATOM 2190 C CA . LEU A 1 279 ? -1.846 14.470 -3.277 1.00 78.94 279 LEU A CA 1
ATOM 2191 C C . LEU A 1 279 ? -2.911 13.830 -2.378 1.00 78.94 279 LEU A C 1
ATOM 2193 O O . LEU A 1 279 ? -4.091 14.175 -2.460 1.00 78.94 279 LEU A O 1
ATOM 2197 N N . GLY A 1 280 ? -2.475 12.892 -1.540 1.00 75.50 280 GLY A N 1
ATOM 2198 C CA . GLY A 1 280 ? -3.324 12.188 -0.579 1.00 75.50 280 GLY A CA 1
ATOM 2199 C C . GLY A 1 280 ? -2.540 11.809 0.671 1.00 75.50 280 GLY A C 1
ATOM 2200 O O . GLY A 1 280 ? -2.770 12.368 1.737 1.00 75.50 280 GLY A O 1
ATOM 2201 N N . ASN A 1 281 ? -1.556 10.920 0.522 1.00 77.19 281 ASN A N 1
ATOM 2202 C CA . ASN A 1 281 ? -0.889 10.284 1.666 1.00 77.19 281 ASN A CA 1
ATOM 2203 C C . ASN A 1 281 ? 0.394 10.997 2.134 1.00 77.19 281 ASN A C 1
ATOM 2205 O O . ASN A 1 281 ? 1.008 10.548 3.097 1.00 77.19 281 ASN A O 1
ATOM 2209 N N . PHE A 1 282 ? 0.808 12.078 1.455 1.00 85.69 282 PHE A N 1
ATOM 2210 C CA . PHE A 1 282 ? 2.013 12.880 1.751 1.00 85.69 282 PHE A CA 1
ATOM 2211 C C . PHE A 1 282 ? 3.284 12.054 2.032 1.00 85.69 282 PHE A C 1
ATOM 2213 O O . PHE A 1 282 ? 4.142 12.457 2.815 1.00 85.69 282 PHE A O 1
ATOM 2220 N N . SER A 1 283 ? 3.401 10.884 1.403 1.00 92.56 283 SER A N 1
ATOM 2221 C CA . SER A 1 283 ? 4.559 10.005 1.544 1.00 92.56 283 SER A CA 1
ATOM 2222 C C . SER A 1 283 ? 5.747 10.561 0.759 1.00 92.56 283 SER A C 1
ATOM 2224 O O . SER A 1 283 ? 5.569 11.093 -0.337 1.00 92.56 283 SER A O 1
ATOM 2226 N N . SER A 1 284 ? 6.958 10.412 1.296 1.00 94.06 284 SER A N 1
ATOM 2227 C CA . SER A 1 284 ? 8.190 10.676 0.547 1.00 94.06 284 SER A CA 1
ATOM 2228 C C . SER A 1 284 ? 8.502 9.468 -0.328 1.00 94.06 284 SER A C 1
ATOM 2230 O O . SER A 1 284 ? 8.582 8.357 0.192 1.00 94.06 284 SER A O 1
ATOM 2232 N N . ILE A 1 285 ? 8.649 9.667 -1.637 1.00 95.94 285 ILE A N 1
ATOM 2233 C CA . ILE A 1 285 ? 8.904 8.594 -2.603 1.00 95.94 285 ILE A CA 1
ATOM 2234 C C . ILE A 1 285 ? 10.236 8.880 -3.284 1.00 95.94 285 ILE A C 1
ATOM 2236 O O . ILE A 1 285 ? 10.412 9.916 -3.925 1.00 95.94 285 ILE A O 1
ATOM 2240 N N . THR A 1 286 ? 11.177 7.954 -3.153 1.00 96.25 286 THR A N 1
ATOM 2241 C CA . THR A 1 286 ? 12.544 8.111 -3.644 1.00 96.25 286 THR A CA 1
ATOM 2242 C C . THR A 1 286 ? 12.943 6.898 -4.468 1.00 96.25 286 THR A C 1
ATOM 2244 O O . THR A 1 286 ? 12.791 5.766 -4.015 1.00 96.25 286 THR A O 1
ATOM 2247 N N . ARG A 1 287 ? 13.485 7.135 -5.662 1.00 96.12 287 ARG A N 1
ATOM 2248 C CA . ARG A 1 287 ? 14.122 6.123 -6.508 1.00 96.12 287 ARG A CA 1
ATOM 2249 C C . ARG A 1 287 ? 15.634 6.270 -6.425 1.00 96.12 287 ARG A C 1
ATOM 2251 O O . ARG A 1 287 ? 16.154 7.378 -6.583 1.00 96.12 287 ARG A O 1
ATOM 2258 N N . PHE A 1 288 ? 16.312 5.149 -6.236 1.00 94.88 288 PHE A N 1
ATOM 2259 C CA . PHE A 1 288 ? 17.761 5.012 -6.300 1.00 94.88 288 PHE A CA 1
ATOM 2260 C C . PHE A 1 288 ? 18.165 4.302 -7.588 1.00 94.88 288 PHE A C 1
ATOM 2262 O O . PHE A 1 288 ? 17.426 3.446 -8.065 1.00 94.88 288 PHE A O 1
ATOM 2269 N N . GLY A 1 289 ? 19.347 4.629 -8.102 1.00 92.56 289 GLY A N 1
ATOM 2270 C CA . GLY A 1 289 ? 19.951 4.024 -9.290 1.00 92.56 289 GLY A CA 1
ATOM 2271 C C . GLY A 1 289 ? 20.137 5.042 -10.414 1.00 92.56 289 GLY A C 1
ATOM 2272 O O . GLY A 1 289 ? 19.767 6.209 -10.296 1.00 92.56 289 GLY A O 1
ATOM 2273 N N . ASP A 1 290 ? 20.744 4.620 -11.514 1.00 90.19 290 ASP A N 1
ATOM 2274 C CA . ASP A 1 290 ? 21.093 5.492 -12.645 1.00 90.19 290 ASP A CA 1
ATOM 2275 C C . ASP A 1 290 ? 20.651 4.937 -14.008 1.00 90.19 290 ASP A C 1
ATOM 2277 O O . ASP A 1 290 ? 20.661 5.663 -15.001 1.00 90.19 290 ASP A O 1
ATOM 2281 N N . SER A 1 291 ? 20.175 3.693 -14.051 1.00 93.06 291 SER A N 1
ATOM 2282 C CA . SER A 1 291 ? 19.793 2.968 -15.257 1.00 93.06 291 SER A CA 1
ATOM 2283 C C . SER A 1 291 ? 18.463 2.230 -15.058 1.00 93.06 291 SER A C 1
ATOM 2285 O O . SER A 1 291 ? 18.191 1.728 -13.966 1.00 93.06 291 SER A O 1
ATOM 2287 N N . PRO A 1 292 ? 17.649 2.047 -16.116 1.00 93.62 292 PRO A N 1
ATOM 2288 C CA . PRO A 1 292 ? 16.434 1.230 -16.067 1.00 93.62 292 PRO A CA 1
ATOM 2289 C C . PRO A 1 292 ? 16.593 -0.177 -15.478 1.00 93.62 292 PRO A C 1
ATOM 2291 O O . PRO A 1 292 ? 15.604 -0.787 -15.072 1.00 93.62 292 PRO A O 1
ATOM 2294 N N . THR A 1 293 ? 17.810 -0.719 -15.474 1.00 95.00 293 THR A N 1
ATOM 2295 C CA . THR A 1 293 ? 18.128 -2.071 -14.998 1.00 95.00 293 THR A CA 1
ATOM 2296 C C . THR A 1 293 ? 18.618 -2.126 -13.551 1.00 95.00 293 THR A C 1
ATOM 2298 O O . THR A 1 293 ? 18.908 -3.229 -13.087 1.00 95.00 293 THR A O 1
ATOM 2301 N N . ASN A 1 294 ? 18.787 -0.984 -12.870 1.00 94.94 294 ASN A N 1
ATOM 2302 C CA . ASN A 1 294 ? 19.355 -0.922 -11.517 1.00 94.94 294 ASN A CA 1
ATOM 2303 C C . ASN A 1 294 ? 18.556 -0.050 -10.522 1.00 94.94 294 ASN A C 1
ATOM 2305 O O . ASN A 1 294 ? 19.130 0.509 -9.585 1.00 94.94 294 ASN A O 1
ATOM 2309 N N . TYR A 1 295 ? 17.244 0.087 -10.728 1.00 95.62 295 TYR A N 1
ATOM 2310 C CA . TYR A 1 295 ? 16.404 0.910 -9.863 1.00 95.62 295 TYR A CA 1
ATOM 2311 C C . TYR A 1 295 ? 15.875 0.169 -8.643 1.00 95.62 295 TYR A C 1
ATOM 2313 O O . TYR A 1 295 ? 15.362 -0.936 -8.768 1.00 95.62 295 TYR A O 1
ATOM 2321 N N . SER A 1 296 ? 15.900 0.839 -7.493 1.00 97.12 296 SER A N 1
ATOM 2322 C CA . SER A 1 296 ? 15.181 0.454 -6.274 1.00 97.12 296 SER A CA 1
ATOM 2323 C C . SER A 1 296 ? 14.438 1.656 -5.701 1.00 97.12 296 SER A C 1
ATOM 2325 O O . SER A 1 296 ? 14.750 2.807 -6.026 1.00 97.12 296 SER A O 1
ATOM 2327 N N . TRP A 1 297 ? 13.433 1.409 -4.865 1.00 98.19 297 TRP A N 1
ATOM 2328 C CA . TRP A 1 297 ? 12.571 2.473 -4.357 1.00 98.19 297 TRP A CA 1
ATOM 2329 C C . TRP A 1 297 ? 12.409 2.418 -2.846 1.00 98.19 297 TRP A C 1
ATOM 2331 O O . TRP A 1 297 ? 12.314 1.348 -2.248 1.00 98.19 297 TRP A O 1
ATOM 2341 N N . LEU A 1 298 ? 12.311 3.600 -2.246 1.00 97.94 298 LEU A N 1
ATOM 2342 C CA . LEU A 1 298 ? 11.969 3.806 -0.849 1.00 97.94 298 LEU A CA 1
ATOM 2343 C C . LEU A 1 298 ? 10.751 4.717 -0.765 1.00 97.94 298 LEU A C 1
ATOM 2345 O O . LEU A 1 298 ? 10.761 5.833 -1.284 1.00 97.94 298 LEU A O 1
ATOM 2349 N N . VAL A 1 299 ? 9.724 4.253 -0.064 1.00 97.62 299 VAL A N 1
ATOM 2350 C CA . VAL A 1 299 ? 8.563 5.057 0.311 1.00 97.62 299 VAL A CA 1
ATOM 2351 C C . VAL A 1 299 ? 8.565 5.221 1.823 1.00 97.62 299 VAL A C 1
ATOM 2353 O O . VAL A 1 299 ? 8.581 4.236 2.556 1.00 97.62 299 VAL A O 1
ATOM 2356 N N . ILE A 1 300 ? 8.556 6.463 2.295 1.00 96.81 300 ILE A N 1
ATOM 2357 C CA . ILE A 1 300 ? 8.440 6.799 3.715 1.00 96.81 300 ILE A CA 1
ATOM 2358 C C . ILE A 1 300 ? 7.068 7.422 3.937 1.00 96.81 300 ILE A C 1
ATOM 2360 O O . ILE A 1 300 ? 6.755 8.476 3.381 1.00 96.81 300 ILE A O 1
ATOM 2364 N N . GLU A 1 301 ? 6.244 6.767 4.742 1.00 94.12 301 GLU A N 1
ATOM 2365 C CA . GLU A 1 301 ? 4.925 7.268 5.111 1.00 94.12 301 GLU A CA 1
ATOM 2366 C C . GLU A 1 301 ? 5.003 8.320 6.226 1.00 94.12 301 GLU A C 1
ATOM 2368 O O . GLU A 1 301 ? 6.001 8.447 6.936 1.00 94.12 301 GLU A O 1
ATOM 2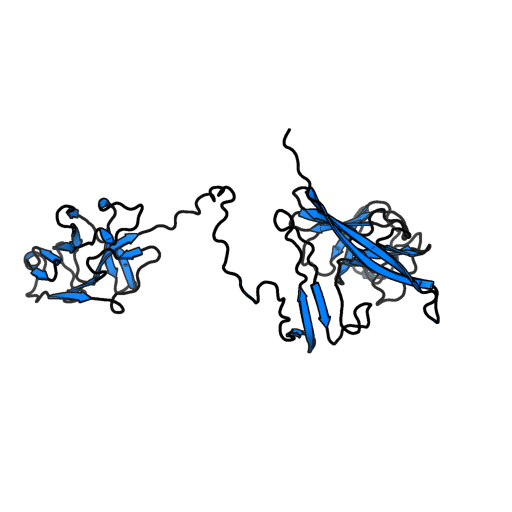373 N N . THR A 1 302 ? 3.917 9.067 6.425 1.00 93.06 302 THR A N 1
ATOM 2374 C CA . THR A 1 302 ? 3.823 10.113 7.461 1.00 93.06 302 THR A CA 1
ATOM 2375 C C . THR A 1 302 ? 3.925 9.569 8.886 1.00 93.06 302 THR A C 1
ATOM 2377 O O . THR A 1 302 ? 4.329 10.292 9.793 1.00 93.06 302 THR A O 1
ATOM 2380 N N . ASN A 1 303 ? 3.598 8.290 9.088 1.00 90.88 303 ASN A N 1
ATOM 2381 C CA . ASN A 1 303 ? 3.760 7.579 10.358 1.00 90.88 303 ASN A CA 1
ATOM 2382 C C . ASN A 1 303 ? 5.219 7.130 10.622 1.00 90.88 303 ASN A C 1
ATOM 2384 O O . ASN A 1 303 ? 5.492 6.544 11.667 1.00 90.88 303 ASN A O 1
ATOM 2388 N N . GLY A 1 304 ? 6.149 7.380 9.690 1.00 92.44 304 GLY A N 1
ATOM 2389 C CA . GLY A 1 304 ? 7.556 6.984 9.778 1.00 92.44 304 GLY A CA 1
ATOM 2390 C C . GLY A 1 304 ? 7.866 5.559 9.302 1.00 92.44 304 GLY A C 1
ATOM 2391 O O . GLY A 1 304 ? 9.038 5.178 9.286 1.00 92.44 304 GLY A O 1
ATOM 2392 N N . THR A 1 305 ? 6.858 4.788 8.885 1.00 94.19 305 THR A N 1
ATOM 2393 C CA . THR A 1 305 ? 7.034 3.459 8.282 1.00 94.19 305 THR A CA 1
ATOM 2394 C C . THR A 1 305 ? 7.742 3.595 6.942 1.00 94.19 305 THR A C 1
ATOM 2396 O O . THR A 1 305 ? 7.409 4.456 6.124 1.00 94.19 305 THR A O 1
ATOM 2399 N N . LYS A 1 306 ? 8.734 2.737 6.718 1.00 96.81 306 LYS A N 1
ATOM 2400 C CA . LYS A 1 306 ? 9.520 2.685 5.487 1.00 96.81 306 LYS A CA 1
ATOM 2401 C C . LYS A 1 306 ? 9.152 1.440 4.700 1.00 96.81 306 LYS A C 1
ATOM 2403 O O . LYS A 1 306 ? 9.111 0.353 5.266 1.00 96.81 306 LYS A O 1
ATOM 2408 N N . HIS A 1 307 ? 8.955 1.594 3.402 1.00 97.50 307 HIS A N 1
ATOM 2409 C CA . HIS A 1 307 ? 8.697 0.512 2.462 1.00 97.50 307 HIS A CA 1
ATOM 2410 C C . HIS A 1 307 ? 9.772 0.520 1.381 1.00 97.50 307 HIS A C 1
ATOM 2412 O O . HIS A 1 307 ? 9.971 1.536 0.716 1.00 97.50 307 HIS A O 1
ATOM 2418 N N . ILE A 1 308 ? 10.471 -0.599 1.232 1.00 98.00 308 ILE A N 1
ATOM 2419 C CA . ILE A 1 308 ? 11.522 -0.806 0.236 1.00 98.00 308 ILE A CA 1
ATOM 2420 C C . ILE A 1 308 ? 10.945 -1.688 -0.868 1.00 98.00 308 ILE A C 1
ATOM 2422 O O . ILE A 1 308 ? 10.353 -2.721 -0.557 1.00 98.00 308 ILE A O 1
ATOM 2426 N N . PHE A 1 309 ? 11.111 -1.288 -2.128 1.00 98.19 309 PHE A N 1
ATOM 2427 C CA . PHE A 1 309 ? 10.660 -2.049 -3.296 1.00 98.19 309 PHE A CA 1
ATOM 2428 C C . PHE A 1 309 ? 11.838 -2.356 -4.225 1.00 98.19 309 PHE A C 1
ATOM 2430 O O . PHE A 1 309 ? 12.589 -1.439 -4.578 1.00 98.19 309 PHE A O 1
ATOM 2437 N N . GLY A 1 310 ? 11.963 -3.616 -4.655 1.00 95.88 310 GLY A N 1
ATOM 2438 C CA . GLY A 1 310 ? 13.086 -4.095 -5.469 1.00 95.88 310 GLY A CA 1
ATOM 2439 C C . GLY A 1 310 ? 14.434 -3.939 -4.764 1.00 95.88 310 GLY A C 1
ATOM 2440 O O . GLY A 1 310 ? 15.293 -3.196 -5.240 1.00 95.88 310 GLY A O 1
ATOM 2441 N N . GLU A 1 311 ? 14.592 -4.536 -3.584 1.00 92.94 311 GLU A N 1
ATOM 2442 C CA . GLU A 1 311 ? 15.792 -4.428 -2.754 1.00 92.94 311 GLU A CA 1
ATOM 2443 C C . GLU A 1 311 ? 17.008 -5.009 -3.496 1.00 92.94 311 GLU A C 1
ATOM 2445 O O . GLU A 1 311 ? 17.021 -6.173 -3.873 1.00 92.94 311 GLU A O 1
ATOM 2450 N N . GLY A 1 312 ? 18.043 -4.185 -3.694 1.00 90.12 312 GLY A N 1
ATOM 2451 C CA . GLY A 1 312 ? 19.213 -4.500 -4.533 1.00 90.12 312 GLY A CA 1
ATOM 2452 C C . GLY A 1 312 ? 19.195 -3.754 -5.870 1.00 90.12 312 GLY A C 1
ATOM 2453 O O . GLY A 1 312 ? 20.231 -3.264 -6.327 1.00 90.12 312 GLY A O 1
ATOM 2454 N N . GLY A 1 313 ? 17.998 -3.547 -6.415 1.00 90.44 313 GLY A N 1
ATOM 2455 C CA . GLY A 1 313 ? 17.707 -2.746 -7.596 1.00 90.44 313 GLY A CA 1
ATOM 2456 C C . GLY A 1 313 ? 18.050 -3.399 -8.932 1.00 90.44 313 GLY A C 1
ATOM 2457 O O . GLY A 1 313 ? 17.734 -2.826 -9.966 1.00 90.44 313 GLY A O 1
ATOM 2458 N N . ASN A 1 314 ? 18.670 -4.577 -8.968 1.00 94.06 314 ASN A N 1
ATOM 2459 C CA . ASN A 1 314 ? 19.058 -5.252 -10.200 1.00 94.06 314 ASN A CA 1
ATOM 2460 C C . ASN A 1 314 ? 17.841 -5.846 -10.919 1.00 94.06 314 ASN A C 1
ATOM 2462 O O . ASN A 1 314 ? 16.989 -6.480 -10.317 1.00 94.06 314 ASN A O 1
ATOM 2466 N N . SER A 1 315 ? 17.807 -5.755 -12.250 1.00 92.00 315 SER A N 1
ATOM 2467 C CA . SER A 1 315 ? 16.754 -6.361 -13.084 1.00 92.00 315 SER A CA 1
ATOM 2468 C C . SER A 1 315 ? 16.575 -7.882 -12.975 1.00 92.00 315 SER A C 1
ATOM 2470 O O . SER A 1 315 ? 15.607 -8.413 -13.521 1.00 92.00 315 SER A O 1
ATOM 2472 N N . ASN A 1 316 ? 17.502 -8.569 -12.305 1.00 91.81 316 ASN A N 1
ATOM 2473 C CA . ASN A 1 316 ? 17.450 -10.002 -12.019 1.00 91.81 316 ASN A CA 1
ATOM 2474 C C . ASN A 1 316 ? 17.153 -10.311 -10.544 1.00 91.81 316 ASN A C 1
ATOM 2476 O O . ASN A 1 316 ? 17.193 -11.483 -10.170 1.00 91.81 316 ASN A O 1
ATOM 2480 N N . ASP A 1 317 ? 16.900 -9.293 -9.719 1.00 93.88 317 ASP A N 1
ATOM 2481 C CA . ASP A 1 317 ? 16.554 -9.494 -8.316 1.00 93.88 317 ASP A CA 1
ATOM 2482 C C . ASP A 1 317 ? 15.218 -10.246 -8.191 1.00 93.88 317 ASP A C 1
ATOM 2484 O O . ASP A 1 317 ? 14.348 -10.159 -9.068 1.00 93.88 317 ASP A O 1
ATOM 2488 N N . PRO A 1 318 ? 15.051 -11.050 -7.127 1.00 92.56 318 PRO A N 1
ATOM 2489 C CA . PRO A 1 318 ? 13.922 -11.964 -7.002 1.00 92.56 318 PRO A CA 1
ATOM 2490 C C . PRO A 1 318 ? 12.586 -11.260 -6.766 1.00 92.56 318 PRO A C 1
ATOM 2492 O O . PRO A 1 318 ? 11.561 -11.917 -6.842 1.00 92.56 318 PRO A O 1
ATOM 2495 N N . ASP A 1 319 ? 12.577 -9.965 -6.465 1.00 95.00 319 ASP A N 1
ATOM 2496 C CA . ASP A 1 319 ? 11.411 -9.137 -6.150 1.00 95.00 319 ASP A CA 1
ATOM 2497 C C . ASP A 1 319 ? 11.103 -8.097 -7.245 1.00 95.00 319 ASP A C 1
ATOM 2499 O O . ASP A 1 319 ? 10.320 -7.164 -7.035 1.00 95.00 319 ASP A O 1
ATOM 2503 N N . VAL A 1 320 ? 11.683 -8.265 -8.437 1.00 95.94 320 VAL A N 1
ATOM 2504 C CA . VAL A 1 320 ? 11.411 -7.416 -9.599 1.00 95.94 320 VAL A CA 1
ATOM 2505 C C . VAL A 1 320 ? 10.983 -8.223 -10.826 1.00 95.94 320 VAL A C 1
ATOM 2507 O O . VAL A 1 320 ? 11.414 -9.352 -11.052 1.00 95.94 320 VAL A O 1
ATOM 2510 N N . LEU A 1 321 ? 10.162 -7.616 -11.688 1.00 94.81 321 LEU A N 1
ATOM 2511 C CA . LEU A 1 321 ? 9.945 -8.106 -13.055 1.00 94.81 321 LEU A CA 1
ATOM 2512 C C . LEU A 1 321 ? 10.771 -7.275 -14.027 1.00 94.81 321 LEU A C 1
ATOM 2514 O O . LEU A 1 321 ? 10.351 -6.195 -14.457 1.00 94.81 321 LEU A O 1
ATOM 2518 N N . GLY A 1 322 ? 11.945 -7.796 -14.378 1.00 92.25 322 GLY A N 1
ATOM 2519 C CA . GLY A 1 322 ? 12.899 -7.139 -15.261 1.00 92.25 322 GLY A CA 1
ATOM 2520 C C . GLY A 1 322 ? 13.402 -7.987 -16.429 1.00 92.25 322 GLY A C 1
ATOM 2521 O O . GLY A 1 322 ? 13.239 -9.212 -16.521 1.00 92.25 322 GLY A O 1
ATOM 2522 N N . SER A 1 323 ? 14.032 -7.276 -17.359 1.00 90.56 323 SER A N 1
ATOM 2523 C CA . SER A 1 323 ? 14.780 -7.813 -18.493 1.00 90.56 323 SER A CA 1
ATOM 2524 C C . SER A 1 323 ? 16.108 -7.070 -18.636 1.00 90.56 323 SER A C 1
ATOM 2526 O O . SER A 1 323 ? 16.348 -6.078 -17.951 1.00 90.56 323 SER A O 1
ATOM 2528 N N . SER A 1 324 ? 16.931 -7.472 -19.606 1.00 90.94 324 SER A N 1
ATOM 2529 C CA . SER A 1 324 ? 18.171 -6.760 -19.943 1.00 90.94 324 SER A CA 1
ATOM 2530 C C . SER A 1 324 ? 17.962 -5.310 -20.398 1.00 90.94 324 SER A C 1
ATOM 2532 O O . SER A 1 324 ? 18.934 -4.571 -20.499 1.00 90.94 324 SER A O 1
ATOM 2534 N N . LYS A 1 325 ? 16.724 -4.910 -20.723 1.00 91.25 325 LYS A N 1
ATOM 2535 C CA . LYS A 1 325 ? 16.390 -3.526 -21.085 1.00 91.25 325 LYS A CA 1
ATOM 2536 C C . LYS A 1 325 ? 16.022 -2.675 -19.876 1.00 91.25 325 LYS A C 1
ATOM 2538 O O . LYS A 1 325 ? 16.299 -1.487 -19.880 1.00 91.25 325 LYS A O 1
ATOM 2543 N N . GLY A 1 326 ? 15.395 -3.265 -18.864 1.00 93.69 326 GLY A N 1
ATOM 2544 C CA . GLY A 1 326 ? 14.915 -2.528 -17.705 1.00 93.69 326 GLY A CA 1
ATOM 2545 C C . GLY A 1 326 ? 13.897 -3.297 -16.876 1.00 93.69 326 GLY A C 1
ATOM 2546 O O . GLY A 1 326 ? 13.485 -4.409 -17.229 1.00 93.69 326 GLY A O 1
ATOM 2547 N N . ILE A 1 327 ? 13.516 -2.684 -15.761 1.00 95.81 327 ILE A N 1
ATOM 2548 C CA . ILE A 1 327 ? 12.569 -3.214 -14.784 1.00 95.81 327 ILE A CA 1
ATOM 2549 C C . ILE A 1 327 ? 11.188 -2.601 -15.013 1.00 95.81 327 ILE A C 1
ATOM 2551 O O . ILE A 1 327 ? 11.054 -1.400 -15.227 1.00 95.81 327 ILE A O 1
ATOM 2555 N N . SER A 1 328 ? 10.158 -3.443 -14.969 1.00 95.12 328 SER A N 1
ATOM 2556 C CA . SER A 1 328 ? 8.755 -3.053 -15.143 1.00 95.12 328 SER A CA 1
ATOM 2557 C C . SER A 1 328 ? 7.955 -3.029 -13.842 1.00 95.12 328 SER A C 1
ATOM 2559 O O . SER A 1 328 ? 6.996 -2.267 -13.731 1.00 95.12 328 SER A O 1
ATOM 2561 N N . THR A 1 329 ? 8.334 -3.867 -12.875 1.00 96.12 329 THR A N 1
ATOM 2562 C CA . THR A 1 329 ? 7.663 -4.006 -11.578 1.00 96.12 329 THR A CA 1
ATOM 2563 C C . THR A 1 329 ? 8.706 -4.157 -10.485 1.00 96.12 329 THR A C 1
ATOM 2565 O O . THR A 1 329 ? 9.613 -4.972 -10.631 1.00 96.12 329 THR A O 1
ATOM 2568 N N . TRP A 1 330 ? 8.531 -3.413 -9.399 1.00 97.88 330 TRP A N 1
ATOM 2569 C CA . TRP A 1 330 ? 9.262 -3.522 -8.143 1.00 97.88 330 TRP A CA 1
ATOM 2570 C C . TRP A 1 330 ? 8.260 -3.913 -7.062 1.00 97.88 330 TRP A C 1
ATOM 2572 O O . TRP A 1 330 ? 7.393 -3.114 -6.686 1.00 97.88 330 TRP A O 1
ATOM 2582 N N . ALA A 1 331 ? 8.333 -5.154 -6.597 1.00 97.12 331 ALA A N 1
ATOM 2583 C CA . ALA A 1 331 ? 7.477 -5.625 -5.524 1.00 97.12 331 ALA A CA 1
ATOM 2584 C C . ALA A 1 331 ? 8.005 -5.151 -4.164 1.00 97.12 331 ALA A C 1
ATOM 2586 O O . ALA A 1 331 ? 9.196 -4.881 -4.012 1.00 97.12 331 ALA A O 1
ATOM 2587 N N . LEU A 1 332 ? 7.113 -5.005 -3.180 1.00 97.56 332 LEU A N 1
ATOM 2588 C CA . LEU A 1 332 ? 7.492 -4.645 -1.815 1.00 97.56 332 LEU A CA 1
ATOM 2589 C C . LEU A 1 332 ? 8.408 -5.726 -1.237 1.00 97.56 332 LEU A C 1
ATOM 2591 O O . LEU A 1 332 ? 7.956 -6.845 -1.041 1.00 97.56 332 LEU A O 1
ATOM 2595 N N . SER A 1 333 ? 9.655 -5.397 -0.936 1.00 96.81 333 SER A N 1
ATOM 2596 C CA . SER A 1 333 ? 10.663 -6.324 -0.404 1.00 96.81 333 SER A CA 1
ATOM 2597 C C . SER A 1 333 ? 10.650 -6.331 1.116 1.00 96.81 333 SER A C 1
ATOM 2599 O O . SER A 1 333 ? 10.709 -7.382 1.752 1.00 96.81 333 SER A O 1
ATOM 2601 N N . ARG A 1 334 ? 10.548 -5.137 1.715 1.00 95.94 334 ARG A N 1
ATOM 2602 C CA . ARG A 1 334 ? 10.609 -4.958 3.166 1.00 95.94 334 ARG A CA 1
ATOM 2603 C C . ARG A 1 334 ? 9.789 -3.763 3.634 1.00 95.94 334 ARG A C 1
ATOM 2605 O O . ARG A 1 334 ? 9.870 -2.679 3.059 1.00 95.94 334 ARG A O 1
ATOM 2612 N N . SER A 1 335 ? 9.080 -3.939 4.745 1.00 96.12 335 SER A N 1
ATOM 2613 C CA . SER A 1 335 ? 8.491 -2.851 5.533 1.00 96.12 335 SER A CA 1
ATOM 2614 C C . SER A 1 335 ? 9.199 -2.732 6.878 1.00 96.12 335 SER A C 1
ATOM 2616 O O . SER A 1 335 ? 9.428 -3.748 7.526 1.00 96.12 335 SER A O 1
ATOM 2618 N N . LEU A 1 336 ? 9.512 -1.516 7.320 1.00 94.69 336 LEU A N 1
ATOM 2619 C CA . LEU A 1 336 ? 10.155 -1.241 8.606 1.00 94.69 336 LEU A CA 1
ATOM 2620 C C . LEU A 1 336 ? 9.351 -0.206 9.385 1.00 94.69 336 LEU A C 1
ATOM 2622 O O . LEU A 1 336 ? 9.019 0.845 8.835 1.00 94.69 336 LEU A O 1
ATOM 2626 N N . ASP A 1 337 ? 9.082 -0.474 10.659 1.00 93.12 337 ASP A N 1
ATOM 2627 C CA . ASP A 1 337 ? 8.502 0.521 11.559 1.00 93.12 337 ASP A CA 1
ATOM 2628 C C . ASP A 1 337 ? 9.576 1.428 12.196 1.00 93.12 337 ASP A C 1
ATOM 2630 O O . ASP A 1 337 ? 10.785 1.233 12.034 1.00 93.12 337 ASP A O 1
ATOM 2634 N N . VAL A 1 338 ? 9.134 2.438 12.951 1.00 91.00 338 VAL A N 1
ATOM 2635 C CA . VAL A 1 338 ? 10.024 3.366 13.675 1.00 91.00 338 VAL A CA 1
ATOM 2636 C C . VAL A 1 338 ? 10.763 2.719 14.853 1.00 91.00 338 VAL A C 1
ATOM 2638 O O . VAL A 1 338 ? 11.701 3.308 15.386 1.00 91.00 338 VAL A O 1
ATOM 2641 N N . TYR A 1 339 ? 10.349 1.521 15.268 1.00 88.50 339 TYR A N 1
ATOM 2642 C CA . TYR A 1 339 ? 10.905 0.776 16.397 1.00 88.50 339 TYR A CA 1
ATOM 2643 C C . TYR A 1 339 ? 11.909 -0.305 15.960 1.00 88.50 339 TYR A C 1
ATOM 2645 O O . TYR A 1 339 ? 12.489 -0.975 16.813 1.00 88.50 339 TYR A O 1
ATOM 2653 N N . GLY A 1 340 ? 12.137 -0.465 14.652 1.00 87.06 340 GLY A N 1
ATOM 2654 C CA . GLY A 1 340 ? 13.063 -1.435 14.071 1.00 87.06 340 GLY A CA 1
ATOM 2655 C C . GLY A 1 340 ? 12.468 -2.823 13.809 1.00 87.06 340 GLY A C 1
ATOM 2656 O O . GLY A 1 340 ? 13.216 -3.722 13.436 1.00 87.06 340 GLY A O 1
ATOM 2657 N N . ASN A 1 341 ? 11.159 -3.028 13.980 1.00 90.69 341 ASN A N 1
ATOM 2658 C CA . ASN A 1 341 ? 10.497 -4.254 13.532 1.00 90.69 341 ASN A CA 1
ATOM 2659 C C . ASN A 1 341 ? 10.414 -4.257 12.003 1.00 90.69 341 ASN A C 1
ATOM 2661 O O . ASN A 1 341 ? 10.107 -3.227 11.394 1.00 90.69 341 ASN A O 1
ATOM 2665 N N . THR A 1 342 ? 10.648 -5.414 11.384 1.00 93.00 342 THR A N 1
ATOM 2666 C CA . THR A 1 342 ? 10.599 -5.558 9.927 1.00 93.00 342 THR A CA 1
ATOM 2667 C C . THR A 1 342 ? 9.624 -6.643 9.488 1.00 93.00 342 THR A C 1
ATOM 2669 O O . THR A 1 342 ? 9.338 -7.602 10.207 1.00 93.00 342 THR A O 1
ATOM 2672 N N . ILE A 1 343 ? 9.078 -6.462 8.290 1.00 94.06 343 ILE A N 1
ATOM 2673 C CA . ILE A 1 343 ? 8.310 -7.471 7.569 1.00 94.06 343 ILE A CA 1
ATOM 2674 C C . ILE A 1 343 ? 8.998 -7.653 6.225 1.00 94.06 343 ILE A C 1
ATOM 2676 O O . ILE A 1 343 ? 9.013 -6.715 5.428 1.00 94.06 343 ILE A O 1
ATOM 2680 N N . ASP A 1 344 ? 9.537 -8.842 5.993 1.00 94.94 344 ASP A N 1
ATOM 2681 C CA . ASP A 1 344 ? 10.262 -9.199 4.778 1.00 94.94 344 ASP A CA 1
ATOM 2682 C C . ASP A 1 344 ? 9.354 -10.049 3.883 1.00 94.94 344 ASP A C 1
ATOM 2684 O O . ASP A 1 344 ? 8.682 -10.973 4.352 1.00 94.94 344 ASP A O 1
ATOM 2688 N N . TYR A 1 345 ? 9.330 -9.729 2.594 1.00 95.62 345 TYR A N 1
ATOM 2689 C CA . TYR A 1 345 ? 8.499 -10.367 1.580 1.00 95.62 345 TYR A CA 1
ATOM 2690 C C . TYR A 1 345 ? 9.407 -11.084 0.585 1.00 95.62 345 TYR A C 1
ATOM 2692 O O . TYR A 1 345 ? 10.324 -10.494 0.017 1.00 95.62 345 TYR A O 1
ATOM 2700 N N . THR A 1 346 ? 9.155 -12.369 0.365 1.00 96.19 346 THR A N 1
ATOM 2701 C CA . THR A 1 346 ? 9.923 -13.202 -0.563 1.00 96.19 346 THR A CA 1
ATOM 2702 C C . THR A 1 346 ? 9.031 -13.644 -1.701 1.00 96.19 346 THR A C 1
ATOM 2704 O O . THR A 1 346 ? 7.891 -14.054 -1.474 1.00 96.19 346 THR A O 1
ATOM 2707 N N . TYR A 1 347 ? 9.568 -13.603 -2.914 1.00 95.75 347 TYR A N 1
ATOM 2708 C CA . TYR A 1 347 ? 8.836 -13.899 -4.133 1.00 95.75 347 TYR A CA 1
ATOM 2709 C C . TYR A 1 347 ? 9.455 -15.068 -4.893 1.00 95.75 347 TYR A C 1
ATOM 2711 O O . TYR A 1 347 ? 10.636 -15.382 -4.748 1.00 95.75 347 TYR A O 1
ATOM 2719 N N . GLU A 1 348 ? 8.630 -15.696 -5.719 1.00 94.44 348 GLU A N 1
ATOM 2720 C CA . GLU A 1 348 ? 9.016 -16.713 -6.680 1.00 94.44 348 GLU A CA 1
ATOM 2721 C C . GLU A 1 348 ? 8.793 -16.177 -8.096 1.00 94.44 348 GLU A C 1
ATOM 2723 O O . GLU A 1 348 ? 7.688 -15.759 -8.458 1.00 94.44 348 GLU A O 1
ATOM 2728 N N . LEU A 1 349 ? 9.861 -16.189 -8.897 1.00 92.44 349 LEU A N 1
ATOM 2729 C CA . LEU A 1 349 ? 9.816 -15.829 -10.308 1.00 92.44 349 LEU A CA 1
ATOM 2730 C C . LEU A 1 349 ? 9.538 -17.081 -11.145 1.00 92.44 349 LEU A C 1
ATOM 2732 O O . LEU A 1 349 ? 10.370 -17.985 -11.231 1.00 92.44 349 LEU A O 1
ATOM 2736 N N . VAL A 1 350 ? 8.395 -17.099 -11.821 1.00 91.44 350 VAL A N 1
ATOM 2737 C CA . VAL A 1 350 ? 7.981 -18.199 -12.693 1.00 91.44 350 VAL A CA 1
ATOM 2738 C C . VAL A 1 350 ? 8.124 -17.769 -14.145 1.00 91.44 350 VAL A C 1
ATOM 2740 O O . VAL A 1 350 ? 7.602 -16.733 -14.555 1.00 91.44 350 VAL A O 1
ATOM 2743 N N . ASN A 1 351 ? 8.842 -18.573 -14.930 1.00 90.81 351 ASN A N 1
ATOM 2744 C CA . ASN A 1 351 ? 9.000 -18.358 -16.365 1.00 90.81 351 ASN A CA 1
ATOM 2745 C C . ASN A 1 351 ? 8.039 -19.275 -17.122 1.00 90.81 351 ASN A C 1
ATOM 2747 O O . ASN A 1 351 ? 8.088 -20.498 -16.968 1.00 90.81 351 ASN A O 1
ATOM 2751 N N . ASP A 1 352 ? 7.211 -18.691 -17.977 1.00 88.94 352 ASP A N 1
ATOM 2752 C CA . ASP A 1 352 ? 6.349 -19.443 -18.874 1.00 88.94 352 ASP A CA 1
ATOM 2753 C C . ASP A 1 352 ? 7.193 -20.049 -19.997 1.00 88.94 352 ASP A C 1
ATOM 2755 O O . ASP A 1 352 ? 7.925 -19.360 -20.711 1.00 88.94 352 ASP A O 1
ATOM 2759 N N . THR A 1 353 ? 7.110 -21.369 -20.152 1.00 87.88 353 THR A N 1
ATOM 2760 C CA . THR A 1 353 ? 7.914 -22.132 -21.125 1.00 87.88 353 THR A CA 1
ATOM 2761 C C . THR A 1 353 ? 7.078 -22.747 -22.244 1.00 87.88 353 THR A C 1
ATOM 2763 O O . THR A 1 353 ? 7.632 -23.323 -23.179 1.00 87.88 353 THR A O 1
ATOM 2766 N N . VAL A 1 354 ? 5.748 -22.624 -22.179 1.00 84.06 354 VAL A N 1
ATOM 2767 C CA . VAL A 1 354 ? 4.820 -23.359 -23.046 1.00 84.06 354 VAL A CA 1
ATOM 2768 C C . VAL A 1 354 ? 3.903 -22.411 -23.818 1.00 84.06 354 VAL A C 1
ATOM 2770 O O . VAL A 1 354 ? 3.343 -21.462 -23.272 1.00 84.06 354 VAL A O 1
ATOM 2773 N N . GLY A 1 355 ? 3.698 -22.722 -25.099 1.00 86.44 355 GLY A N 1
ATOM 2774 C CA . GLY A 1 355 ? 2.718 -22.054 -25.954 1.00 86.44 355 GLY A CA 1
ATOM 2775 C C . GLY A 1 355 ? 3.070 -20.601 -26.282 1.00 86.44 355 GLY A C 1
ATOM 2776 O O . GLY A 1 355 ? 4.235 -20.212 -26.298 1.00 86.44 355 GLY A O 1
ATOM 2777 N N . ASN A 1 356 ? 2.043 -19.791 -26.543 1.00 86.56 356 ASN A N 1
ATOM 2778 C CA . ASN A 1 356 ? 2.197 -18.383 -26.934 1.00 86.56 356 ASN A CA 1
ATOM 2779 C C . ASN A 1 356 ? 2.749 -17.484 -25.815 1.00 86.56 356 ASN A C 1
ATOM 2781 O O . ASN A 1 356 ? 3.094 -16.337 -26.078 1.00 86.56 356 ASN A O 1
ATOM 2785 N N . PHE A 1 357 ? 2.820 -17.995 -24.584 1.00 81.88 357 PHE A N 1
ATOM 2786 C CA . PHE A 1 357 ? 3.365 -17.286 -23.429 1.00 81.88 357 PHE A CA 1
ATOM 2787 C C . PHE A 1 357 ? 4.838 -17.620 -23.178 1.00 81.88 357 PHE A C 1
ATOM 2789 O O . PHE A 1 357 ? 5.416 -17.097 -22.234 1.00 81.88 357 PHE A O 1
ATOM 2796 N N . ALA A 1 358 ? 5.463 -18.466 -24.008 1.00 87.50 358 ALA A N 1
ATOM 2797 C CA . ALA A 1 358 ? 6.868 -18.826 -23.854 1.00 87.50 358 ALA A CA 1
ATOM 2798 C C . ALA A 1 358 ? 7.771 -17.576 -23.810 1.00 87.50 358 ALA A C 1
ATOM 2800 O O . ALA A 1 358 ? 7.767 -16.755 -24.728 1.00 87.50 358 ALA A O 1
ATOM 2801 N N . GLY A 1 359 ? 8.548 -17.442 -22.732 1.00 84.44 359 GLY A N 1
ATOM 2802 C CA . GLY A 1 359 ? 9.374 -16.266 -22.437 1.00 84.44 359 GLY A CA 1
ATOM 2803 C C . GLY A 1 359 ? 8.697 -15.217 -21.545 1.00 84.44 359 GLY A C 1
ATOM 2804 O O . GLY A 1 359 ? 9.350 -14.249 -21.152 1.00 84.44 359 GLY A O 1
ATOM 2805 N N . GLY A 1 360 ? 7.421 -15.407 -21.203 1.00 88.44 360 GLY A N 1
ATOM 2806 C CA . GLY A 1 360 ? 6.714 -14.638 -20.186 1.00 88.44 360 GLY A CA 1
ATOM 2807 C C . GLY A 1 360 ? 7.290 -14.882 -18.792 1.00 88.44 360 GLY A C 1
ATOM 2808 O O . GLY A 1 360 ? 7.819 -15.954 -18.497 1.00 88.44 360 GLY A O 1
ATOM 2809 N N . LYS A 1 361 ? 7.204 -13.864 -17.936 1.00 90.69 361 LYS A N 1
ATOM 2810 C CA . LYS A 1 361 ? 7.639 -13.929 -16.541 1.00 90.69 361 LYS A CA 1
ATOM 2811 C C . LYS A 1 361 ? 6.517 -13.451 -15.640 1.00 90.69 361 LYS A C 1
ATOM 2813 O O . LYS A 1 361 ? 5.945 -12.394 -15.894 1.00 90.69 361 LYS A O 1
ATOM 2818 N N . ASN A 1 362 ? 6.269 -14.191 -14.570 1.00 90.88 362 ASN A N 1
ATOM 2819 C CA . ASN A 1 362 ? 5.339 -13.821 -13.517 1.00 90.88 362 ASN A CA 1
ATOM 2820 C C . ASN A 1 362 ? 6.047 -13.851 -12.165 1.00 90.88 362 ASN A C 1
ATOM 2822 O O . ASN A 1 362 ? 6.970 -14.637 -11.954 1.00 90.88 362 ASN A O 1
ATOM 2826 N N . LEU A 1 363 ? 5.605 -12.982 -11.262 1.00 92.56 363 LEU A N 1
ATOM 2827 C CA . LEU A 1 363 ? 6.151 -12.850 -9.921 1.00 92.56 363 LEU A CA 1
ATOM 2828 C C . LEU A 1 363 ? 5.045 -13.135 -8.911 1.00 92.56 363 LEU A C 1
ATOM 2830 O O . LEU A 1 363 ? 4.010 -12.467 -8.929 1.00 92.56 363 LEU A O 1
ATOM 2834 N N . TYR A 1 364 ? 5.266 -14.108 -8.033 1.00 93.19 364 TYR A N 1
ATOM 2835 C CA . TYR A 1 364 ? 4.292 -14.515 -7.024 1.00 93.19 364 TYR A CA 1
ATOM 2836 C C . TYR A 1 364 ? 4.872 -14.374 -5.627 1.00 93.19 364 TYR A C 1
ATOM 2838 O O . TYR A 1 364 ? 6.030 -14.706 -5.395 1.00 93.19 364 TYR A O 1
ATOM 2846 N N . ILE A 1 365 ? 4.071 -13.886 -4.681 1.00 94.00 365 ILE A N 1
ATOM 2847 C CA . ILE A 1 365 ? 4.475 -13.865 -3.274 1.00 94.00 365 ILE A CA 1
ATOM 2848 C C . ILE A 1 365 ? 4.573 -15.309 -2.761 1.00 94.00 365 ILE A C 1
ATOM 2850 O O . ILE A 1 365 ? 3.639 -16.093 -2.917 1.00 94.00 365 ILE A O 1
ATOM 2854 N N . SER A 1 366 ? 5.713 -15.656 -2.166 1.00 93.56 366 SER A N 1
ATOM 2855 C CA . SER A 1 366 ? 6.032 -17.007 -1.690 1.00 93.56 366 SER A CA 1
ATOM 2856 C C . SER A 1 366 ? 5.974 -17.097 -0.164 1.00 93.56 366 SER A C 1
ATOM 2858 O O . SER A 1 366 ? 5.313 -17.975 0.390 1.00 93.56 366 SER A O 1
ATOM 2860 N N . SER A 1 367 ? 6.601 -16.149 0.541 1.00 93.38 367 SER A N 1
ATOM 2861 C CA . SER A 1 367 ? 6.578 -16.106 2.007 1.00 93.38 367 SER A CA 1
ATOM 2862 C C . SER A 1 367 ? 6.659 -14.687 2.551 1.00 93.38 367 SER A C 1
ATOM 2864 O O . SER A 1 367 ? 7.251 -13.807 1.931 1.00 93.38 367 SER A O 1
ATOM 2866 N N . ILE A 1 368 ? 6.096 -14.482 3.743 1.00 93.25 368 ILE A N 1
ATOM 2867 C CA . ILE A 1 368 ? 6.194 -13.229 4.494 1.00 93.25 368 ILE A CA 1
ATOM 2868 C C . ILE A 1 368 ? 6.741 -13.556 5.882 1.00 93.25 368 ILE A C 1
ATOM 2870 O O . ILE A 1 368 ? 6.151 -14.357 6.610 1.00 93.25 368 ILE A O 1
ATOM 2874 N N . ALA A 1 369 ? 7.862 -12.942 6.248 1.00 91.81 369 ALA A N 1
ATOM 2875 C CA . ALA A 1 369 ? 8.517 -13.132 7.534 1.00 91.81 369 ALA A CA 1
ATOM 2876 C C . ALA A 1 369 ? 8.382 -11.867 8.385 1.00 91.81 369 ALA A C 1
ATOM 2878 O O . ALA A 1 369 ? 8.763 -10.779 7.964 1.00 91.81 369 ALA A O 1
ATOM 2879 N N . ILE A 1 370 ? 7.854 -12.012 9.601 1.00 89.25 370 ILE A N 1
ATOM 2880 C CA . ILE A 1 370 ? 7.789 -10.924 10.583 1.00 89.25 370 ILE A CA 1
ATOM 2881 C C . ILE A 1 370 ? 9.001 -11.069 11.501 1.00 89.25 370 ILE A C 1
ATOM 2883 O O . ILE A 1 370 ? 9.104 -12.049 12.242 1.00 89.25 370 ILE A O 1
ATOM 2887 N N . ILE A 1 371 ? 9.912 -10.102 11.455 1.00 84.00 371 ILE A N 1
ATOM 2888 C CA . ILE A 1 371 ? 11.146 -10.103 12.235 1.00 84.00 371 ILE A CA 1
ATOM 2889 C C . ILE A 1 371 ? 11.053 -8.996 13.279 1.00 84.00 371 ILE A C 1
ATOM 2891 O O . ILE A 1 371 ? 10.829 -7.823 12.986 1.00 84.00 371 ILE A O 1
ATOM 2895 N N . VAL A 1 372 ? 11.227 -9.386 14.535 1.00 75.62 372 VAL A N 1
ATOM 2896 C CA . VAL A 1 372 ? 11.155 -8.481 15.677 1.00 75.62 372 VAL A CA 1
ATOM 2897 C C . VAL A 1 372 ? 12.561 -8.300 16.219 1.00 75.62 372 VAL A C 1
ATOM 2899 O O . VAL A 1 372 ? 13.147 -9.240 16.761 1.00 75.62 372 VAL A O 1
ATOM 2902 N N . VAL A 1 373 ? 13.099 -7.086 16.113 1.00 68.19 373 VAL A N 1
ATOM 2903 C CA . VAL A 1 373 ? 14.365 -6.762 16.768 1.00 68.19 373 VAL A CA 1
ATOM 2904 C C . VAL A 1 373 ? 14.106 -6.683 18.268 1.00 68.19 373 VAL A C 1
ATOM 2906 O O . VAL A 1 373 ? 13.336 -5.859 18.761 1.00 68.19 373 VAL A O 1
ATOM 2909 N N . THR A 1 374 ? 14.738 -7.582 19.016 1.00 54.97 374 THR A N 1
ATOM 2910 C CA . THR A 1 374 ? 14.820 -7.459 20.469 1.00 54.97 374 THR A CA 1
ATOM 2911 C C . THR A 1 374 ? 16.113 -6.727 20.761 1.00 54.97 374 THR A C 1
ATOM 2913 O O . THR A 1 374 ? 17.175 -7.340 20.812 1.00 54.97 374 THR A O 1
ATOM 2916 N N . THR A 1 375 ? 16.053 -5.408 20.917 1.00 49.62 375 THR A N 1
ATOM 2917 C CA . THR A 1 375 ? 17.142 -4.686 21.570 1.00 49.62 375 THR A CA 1
ATOM 2918 C C . THR A 1 375 ? 17.235 -5.220 22.997 1.00 49.62 375 THR A C 1
ATOM 2920 O O . THR A 1 375 ? 16.405 -4.905 23.848 1.00 49.62 375 THR A O 1
ATOM 2923 N N . MET A 1 376 ? 18.214 -6.093 23.255 1.00 38.09 376 MET A N 1
ATOM 2924 C CA . MET A 1 376 ? 18.688 -6.304 24.617 1.00 38.09 376 MET A CA 1
ATOM 2925 C C . MET A 1 376 ? 19.254 -4.961 25.071 1.00 38.09 376 MET A C 1
ATOM 2927 O O . MET A 1 376 ? 20.244 -4.489 24.517 1.00 38.09 376 MET A O 1
ATOM 2931 N N . LEU A 1 377 ? 18.582 -4.320 26.025 1.00 37.34 377 LEU A N 1
ATOM 2932 C CA . LEU A 1 377 ? 19.197 -3.261 26.814 1.00 37.34 377 LEU A CA 1
ATOM 2933 C C . LEU A 1 377 ? 20.415 -3.891 27.501 1.00 37.34 377 LEU A C 1
ATOM 2935 O O . LEU A 1 377 ? 20.249 -4.803 28.312 1.00 37.34 377 LEU A O 1
ATOM 2939 N N . MET A 1 378 ? 21.610 -3.472 27.083 1.00 35.50 378 MET A N 1
ATOM 2940 C CA . MET A 1 378 ? 22.876 -3.777 27.749 1.00 35.50 378 MET A CA 1
ATOM 2941 C C . MET A 1 378 ? 23.122 -2.782 28.875 1.00 35.50 378 MET A C 1
ATOM 2943 O O . MET A 1 378 ? 22.784 -1.591 28.671 1.00 35.50 378 MET A O 1
#

Radius of gyration: 36.68 Å; chains: 1; bounding box: 73×62×90 Å